Protein AF-A0A451FV09-F1 (afdb_monomer_lite)

pLDDT: mean 70.67, std 25.76, range [26.34, 98.31]

Foldseek 3Di:
DDDDDDDDPDDDPDPPDDDPPPLDQDDDDPVRVVVDDPVVVVVNVVSNVVVVVVVVVVVVVVVVVVVVVVVVVVVVVVVVVVVVVVVVVVVVVVVVVVVVVVVVVVVVVVVVVVPPPVVVVCVVDDVVVVVVVVVVVVVVVVVVVVVVVVVVVVVVVVQDCPDPVNVVVVVVVVVVVVVVVVVVCCCCPHPVVVVVVVVVVVVVVVVVVVVVVVVVVVVVVVVVVVVVVVVVVVVVVVVVVVVVVVVVVVVVVVVVVVVVVDDDDDDDDDDDDDDDDDDDDDDDDDDDPDDDDDDDDDDDDDDDDDDDDDDDDDDDDDDDDDDDDDDDDDDDDDDDDDDPPDDDDDDDDDDDDDD

Structure (mmCIF, N/CA/C/O backbone):
data_AF-A0A451FV09-F1
#
_entry.id   AF-A0A451FV09-F1
#
loop_
_atom_site.group_PDB
_atom_site.id
_atom_site.type_symbol
_atom_site.label_atom_id
_atom_site.label_alt_id
_atom_site.label_comp_id
_atom_site.label_asym_id
_atom_site.label_entity_id
_atom_site.label_seq_id
_atom_site.pdbx_PDB_ins_code
_atom_site.Cartn_x
_atom_site.Cartn_y
_atom_site.Cartn_z
_atom_site.occupancy
_atom_site.B_iso_or_equiv
_atom_site.auth_seq_id
_atom_site.auth_comp_id
_atom_site.auth_asym_id
_atom_site.auth_atom_id
_atom_site.pdbx_PDB_model_num
ATOM 1 N N . MET A 1 1 ? -49.709 32.244 -14.766 1.00 38.50 1 MET A N 1
ATOM 2 C CA . MET A 1 1 ? -49.406 31.012 -15.528 1.00 38.50 1 MET A CA 1
ATOM 3 C C . MET A 1 1 ? -47.923 30.753 -15.336 1.00 38.50 1 MET A C 1
ATOM 5 O O . MET A 1 1 ? -47.158 31.615 -15.728 1.00 38.50 1 MET A O 1
ATOM 9 N N . ALA A 1 2 ? -47.439 29.708 -14.690 1.00 41.09 2 ALA A N 1
ATOM 10 C CA . ALA A 1 2 ? -48.048 28.624 -13.934 1.00 41.09 2 ALA A CA 1
ATOM 11 C C . ALA A 1 2 ? -47.030 28.272 -12.831 1.00 41.09 2 ALA A C 1
ATOM 13 O O . ALA A 1 2 ? -45.827 28.338 -13.078 1.00 41.09 2 ALA A O 1
ATOM 14 N N . GLU A 1 3 ? -47.513 27.991 -11.624 1.00 39.75 3 GLU A N 1
ATOM 15 C CA . GLU A 1 3 ? -46.715 27.386 -10.559 1.00 39.75 3 GLU A CA 1
ATOM 16 C C . GLU A 1 3 ? -46.408 25.938 -10.950 1.00 39.75 3 GLU A C 1
ATOM 18 O O . GLU A 1 3 ? -47.316 25.213 -11.355 1.00 39.75 3 GLU A O 1
ATOM 23 N N . GLU A 1 4 ? -45.153 25.514 -10.826 1.00 37.44 4 GLU A N 1
ATOM 24 C CA . GLU A 1 4 ? -44.785 24.104 -10.943 1.00 37.44 4 GLU A CA 1
ATOM 25 C C . GLU A 1 4 ? -43.938 23.729 -9.721 1.00 37.44 4 GLU A C 1
ATOM 27 O O . GLU A 1 4 ? -42.760 24.067 -9.602 1.00 37.44 4 GLU A O 1
ATOM 32 N N . SER A 1 5 ? -44.614 23.115 -8.750 1.00 46.03 5 SER A N 1
ATOM 33 C CA . SER A 1 5 ? -44.054 22.562 -7.522 1.00 46.03 5 SER A CA 1
ATOM 34 C C . SER A 1 5 ? -43.245 21.299 -7.831 1.00 46.03 5 SER A C 1
ATOM 36 O O . SER A 1 5 ? -43.791 20.317 -8.328 1.00 46.03 5 SER A O 1
ATOM 38 N N . GLY A 1 6 ? -41.950 21.311 -7.511 1.00 40.62 6 GLY A N 1
ATOM 39 C CA . GLY A 1 6 ? -41.111 20.108 -7.473 1.00 40.62 6 GLY A CA 1
ATOM 40 C C . GLY A 1 6 ? -41.306 19.329 -6.160 1.00 40.62 6 GLY A C 1
ATOM 41 O O . GLY A 1 6 ? -41.603 19.951 -5.139 1.00 40.62 6 GLY A O 1
ATOM 42 N N . PRO A 1 7 ? -41.172 17.989 -6.167 1.00 44.03 7 PRO A N 1
ATOM 43 C CA . PRO A 1 7 ? -41.565 17.145 -5.047 1.00 44.03 7 PRO A CA 1
ATOM 44 C C . PRO A 1 7 ? -40.538 17.179 -3.910 1.00 44.03 7 PRO A C 1
ATOM 46 O O . PRO A 1 7 ? -39.336 17.019 -4.116 1.00 44.03 7 PRO A O 1
ATOM 49 N N . ASP A 1 8 ? -41.066 17.355 -2.706 1.00 41.97 8 ASP A N 1
ATOM 50 C CA . ASP A 1 8 ? -40.394 17.229 -1.420 1.00 41.97 8 ASP A CA 1
ATOM 51 C C . ASP A 1 8 ? -39.973 15.763 -1.202 1.00 41.97 8 ASP A C 1
ATOM 53 O O . ASP A 1 8 ? -40.818 14.876 -1.068 1.00 41.97 8 ASP A O 1
ATOM 57 N N . ILE A 1 9 ? -38.667 15.481 -1.232 1.00 43.56 9 ILE A N 1
ATOM 58 C CA . ILE A 1 9 ? -38.118 14.154 -0.915 1.00 43.56 9 ILE A CA 1
ATOM 59 C C . ILE A 1 9 ? -37.920 14.100 0.598 1.00 43.56 9 ILE A C 1
ATOM 61 O O . ILE A 1 9 ? -36.823 14.272 1.129 1.00 43.56 9 ILE A O 1
ATOM 65 N N . THR A 1 10 ? -39.022 13.869 1.298 1.00 45.94 10 THR A N 1
ATOM 66 C CA . THR A 1 10 ? -39.019 13.455 2.696 1.00 45.94 10 THR A CA 1
ATOM 67 C C . THR A 1 10 ? -38.560 11.995 2.744 1.00 45.94 10 THR A C 1
ATOM 69 O O . THR A 1 10 ? -39.249 11.100 2.256 1.00 45.94 10 THR A O 1
ATOM 72 N N . ASN A 1 11 ? -37.372 11.737 3.304 1.00 40.78 11 ASN A N 1
ATOM 73 C CA . ASN A 1 11 ? -36.961 10.375 3.652 1.00 40.78 11 ASN A CA 1
ATOM 74 C C . ASN A 1 11 ? -38.037 9.757 4.565 1.00 40.78 11 ASN A C 1
ATOM 76 O O . ASN A 1 11 ? -38.415 10.396 5.552 1.00 40.78 11 ASN A O 1
ATOM 80 N N . PRO A 1 12 ? -38.544 8.548 4.266 1.00 46.59 12 PRO A N 1
ATOM 81 C CA . PRO A 1 12 ? -39.522 7.905 5.126 1.00 46.59 12 PRO A CA 1
ATOM 82 C C . PRO A 1 12 ? -38.863 7.586 6.476 1.00 46.59 12 PRO A C 1
ATOM 84 O O . PRO A 1 12 ? -37.709 7.150 6.498 1.00 46.59 12 PRO A O 1
ATOM 87 N N . PRO A 1 13 ? -39.559 7.802 7.605 1.00 43.50 13 PRO A N 1
ATOM 88 C CA . PRO A 1 13 ? -39.055 7.382 8.901 1.00 43.50 13 PRO A CA 1
ATOM 89 C C . PRO A 1 13 ? -38.860 5.864 8.880 1.00 43.50 13 PRO A C 1
ATOM 91 O O . PRO A 1 13 ? -39.759 5.124 8.473 1.00 43.50 13 PRO A O 1
ATOM 94 N N . GLU A 1 14 ? -37.676 5.411 9.295 1.00 42.22 14 GLU A N 1
ATOM 95 C CA . GLU A 1 14 ? -37.412 3.998 9.556 1.00 42.22 14 GLU A CA 1
ATOM 96 C C . GLU A 1 14 ? -38.551 3.427 10.413 1.00 42.22 14 GLU A C 1
ATOM 98 O O . GLU A 1 14 ? -38.949 4.060 11.400 1.00 42.22 14 GLU A O 1
ATOM 103 N N . PRO A 1 15 ? -39.112 2.256 10.062 1.00 41.31 15 PRO A N 1
ATOM 104 C CA . PRO A 1 15 ? -40.094 1.617 10.910 1.00 41.31 15 PRO A CA 1
ATOM 105 C C . PRO A 1 15 ? -39.385 1.225 12.204 1.00 41.31 15 PRO A C 1
ATOM 107 O O . PRO A 1 15 ? -38.625 0.259 12.258 1.00 41.31 15 PRO A O 1
ATOM 110 N N . VAL A 1 16 ? -39.637 2.004 13.254 1.00 44.03 16 VAL A N 1
ATOM 111 C CA . VAL A 1 16 ? -39.364 1.624 14.635 1.00 44.03 16 VAL A CA 1
ATOM 112 C C . VAL A 1 16 ? -40.180 0.363 14.881 1.00 44.03 16 VAL A C 1
ATOM 114 O O . VAL A 1 16 ? -41.368 0.424 15.192 1.00 44.03 16 VAL A O 1
ATOM 117 N N . HIS A 1 17 ? -39.562 -0.795 14.664 1.00 39.50 17 HIS A N 1
ATOM 118 C CA . HIS A 1 17 ? -40.112 -2.054 15.122 1.00 39.50 17 HIS A CA 1
ATOM 119 C C . HIS A 1 17 ? -40.220 -1.941 16.646 1.00 39.50 17 HIS A C 1
ATOM 121 O O . HIS A 1 17 ? -39.187 -1.779 17.302 1.00 39.50 17 HIS A O 1
ATOM 127 N N . PRO A 1 18 ? -41.430 -1.981 17.234 1.00 40.91 18 PRO A N 1
ATOM 128 C CA . PRO A 1 18 ? -41.535 -2.125 18.673 1.00 40.91 18 PRO A CA 1
ATOM 129 C C . PRO A 1 18 ? -40.835 -3.439 19.012 1.00 40.91 18 PRO A C 1
ATOM 131 O O . PRO A 1 18 ? -41.206 -4.492 18.485 1.00 40.91 18 PRO A O 1
ATOM 134 N N . SER A 1 19 ? -39.777 -3.382 19.826 1.00 40.88 19 SER A N 1
ATOM 135 C CA . SER A 1 19 ? -39.202 -4.612 20.350 1.00 40.88 19 SER A CA 1
ATOM 136 C C . SER A 1 19 ? -40.333 -5.346 21.080 1.00 40.88 19 SER A C 1
ATOM 138 O O . SER A 1 19 ? -41.047 -4.730 21.881 1.00 40.88 19 SER A O 1
ATOM 140 N N . PRO A 1 20 ? -40.591 -6.622 20.747 1.00 51.22 20 PRO A N 1
ATOM 141 C CA . PRO A 1 20 ? -41.654 -7.355 21.407 1.00 51.22 20 PRO A CA 1
ATOM 142 C C . PRO A 1 20 ? -41.328 -7.407 22.906 1.00 51.22 20 PRO A C 1
ATOM 144 O O . PRO A 1 20 ? -40.150 -7.559 23.258 1.00 51.22 20 PRO A O 1
ATOM 147 N N . PRO A 1 21 ? -42.331 -7.252 23.790 1.00 54.41 21 PRO A N 1
ATOM 148 C CA . PRO A 1 21 ? -42.113 -7.313 25.228 1.00 54.41 21 PRO A CA 1
ATOM 149 C C . PRO A 1 21 ? -41.366 -8.606 25.556 1.00 54.41 21 PRO A C 1
ATOM 151 O O . PRO A 1 21 ? -41.674 -9.658 24.995 1.00 54.41 21 PRO A O 1
ATOM 154 N N . ALA A 1 22 ? -40.345 -8.522 26.408 1.00 57.09 22 ALA A N 1
ATOM 155 C CA . ALA A 1 22 ? -39.554 -9.682 26.791 1.00 57.09 22 ALA A CA 1
ATOM 156 C C . ALA A 1 22 ? -40.470 -10.692 27.499 1.00 57.09 22 ALA A C 1
ATOM 158 O O . ALA A 1 22 ? -40.817 -10.525 28.668 1.00 57.09 22 ALA A O 1
ATOM 159 N N . VAL A 1 23 ? -40.912 -11.716 26.767 1.00 64.50 23 VAL A N 1
ATOM 160 C CA . VAL A 1 23 ? -41.729 -12.785 27.328 1.00 64.50 23 VAL A CA 1
ATOM 161 C C . VAL A 1 23 ? -40.769 -13.690 28.090 1.00 64.50 23 VAL A C 1
ATOM 163 O O . VAL A 1 23 ? -39.811 -14.227 27.533 1.00 64.50 23 VAL A O 1
ATOM 166 N N . HIS A 1 24 ? -40.955 -13.792 29.402 1.00 70.25 24 HIS A N 1
ATOM 167 C CA . HIS A 1 24 ? -40.100 -14.599 30.263 1.00 70.25 24 HIS A CA 1
ATOM 168 C C . HIS A 1 24 ? -40.772 -15.933 30.566 1.00 70.25 24 HIS A C 1
ATOM 170 O O . HIS A 1 24 ? -41.977 -16.009 30.794 1.00 70.25 24 HIS A O 1
ATOM 176 N N . ARG A 1 25 ? -39.974 -17.004 30.598 1.00 78.06 25 ARG A N 1
ATOM 177 C CA . ARG A 1 25 ? -40.466 -18.339 30.933 1.00 78.06 25 ARG A CA 1
ATOM 178 C C . ARG A 1 25 ? -41.018 -18.361 32.358 1.00 78.06 25 ARG A C 1
ATOM 180 O O . ARG A 1 25 ? -40.261 -18.262 33.321 1.00 78.06 25 ARG A O 1
ATOM 187 N N . VAL A 1 26 ? -42.316 -18.599 32.480 1.00 76.44 26 VAL A N 1
ATOM 188 C CA . VAL A 1 26 ? -42.995 -18.783 33.766 1.00 76.44 26 VAL A CA 1
ATOM 189 C C . VAL A 1 26 ? -42.712 -20.201 34.278 1.00 76.44 26 VAL A C 1
ATOM 191 O O . VAL A 1 26 ? -42.873 -21.182 33.550 1.00 76.44 26 VAL A O 1
ATOM 194 N N . ARG A 1 27 ? -42.257 -20.338 35.527 1.00 72.50 27 ARG A N 1
ATOM 195 C CA . ARG A 1 27 ? -42.116 -21.628 36.225 1.00 72.50 27 ARG A CA 1
ATOM 196 C C . ARG A 1 27 ? -42.969 -21.588 37.482 1.00 72.50 27 ARG A C 1
ATOM 198 O O . ARG A 1 27 ? -42.759 -20.714 38.310 1.00 72.50 27 ARG A O 1
ATOM 205 N N . LEU A 1 28 ? -43.881 -22.543 37.616 1.00 71.00 28 LEU A N 1
ATOM 206 C CA . LEU A 1 28 ? -44.730 -22.697 38.796 1.00 71.00 28 LEU A CA 1
ATOM 207 C C . LEU A 1 28 ? -44.332 -23.971 39.533 1.00 71.00 28 LEU A C 1
ATOM 209 O O . LEU A 1 28 ? -44.126 -25.016 38.904 1.00 71.00 28 LEU A O 1
ATOM 213 N N . ASN A 1 29 ? -44.238 -23.892 40.855 1.00 70.25 29 ASN A N 1
ATOM 214 C CA . ASN A 1 29 ? -44.024 -25.053 41.712 1.00 70.25 29 ASN A CA 1
ATOM 215 C C . ASN A 1 29 ? -45.362 -25.757 42.010 1.00 70.25 29 ASN A C 1
ATOM 217 O O . ASN A 1 29 ? -46.429 -25.147 41.962 1.00 70.25 29 ASN A O 1
ATOM 221 N N . SER A 1 30 ? -45.325 -27.050 42.358 1.00 66.88 30 SER A N 1
ATOM 222 C CA . SER A 1 30 ? -46.538 -27.878 42.529 1.00 66.88 30 SER A CA 1
ATOM 223 C C . SER A 1 30 ? -47.535 -27.344 43.571 1.00 66.88 30 SER A C 1
ATOM 225 O O . SER A 1 30 ? -48.714 -27.676 43.502 1.00 66.88 30 SER A O 1
ATOM 227 N N . THR A 1 31 ? -47.075 -26.548 44.538 1.00 63.66 31 THR A N 1
ATOM 228 C CA . THR A 1 31 ? -47.901 -25.911 45.574 1.00 63.66 31 THR A CA 1
ATOM 229 C C . THR A 1 31 ? -48.582 -24.634 45.089 1.00 63.66 31 THR A C 1
ATOM 231 O O . THR A 1 31 ? -49.715 -24.374 45.471 1.00 63.66 31 THR A O 1
ATOM 234 N N . GLU A 1 32 ? -47.923 -23.865 44.222 1.00 65.31 32 GLU A N 1
ATOM 235 C CA . GLU A 1 32 ? -48.446 -22.613 43.657 1.00 65.31 32 GLU A CA 1
ATOM 236 C C . GLU A 1 32 ? -49.557 -22.914 42.647 1.00 65.31 32 GLU A C 1
ATOM 238 O O . GLU A 1 32 ? -50.607 -22.275 42.671 1.00 65.31 32 GLU A O 1
ATOM 243 N N . LEU A 1 33 ? -49.369 -23.970 41.846 1.00 64.88 33 LEU A N 1
ATOM 244 C CA . LEU A 1 33 ? -50.347 -24.469 40.876 1.00 64.88 33 LEU A CA 1
ATOM 245 C C . LEU A 1 33 ? -51.663 -24.928 41.529 1.00 64.88 33 LEU A C 1
ATOM 247 O O . LEU A 1 33 ? -52.723 -24.794 40.930 1.00 64.88 33 LEU A O 1
ATOM 251 N N . ALA A 1 34 ? -51.601 -25.452 42.756 1.00 70.25 34 ALA A N 1
ATOM 252 C CA . ALA A 1 34 ? -52.774 -25.918 43.497 1.00 70.25 34 ALA A CA 1
ATOM 253 C C . ALA A 1 34 ? -53.583 -24.776 44.146 1.00 70.25 34 ALA A C 1
ATOM 255 O O . ALA A 1 34 ? -54.741 -24.982 44.502 1.00 70.25 34 ALA A O 1
ATOM 256 N N . SER A 1 35 ? -52.978 -23.594 44.313 1.00 72.44 35 SER A N 1
ATOM 257 C CA . SER A 1 35 ? -53.599 -22.406 44.922 1.00 72.44 35 SER A CA 1
ATOM 258 C C . SER A 1 35 ? -54.061 -21.348 43.913 1.00 72.44 35 SER A C 1
ATOM 260 O O . SER A 1 35 ? -54.601 -20.321 44.316 1.00 72.44 35 SER A O 1
ATOM 262 N N . LEU A 1 36 ? -53.812 -21.570 42.622 1.00 75.19 36 LEU A N 1
ATOM 263 C CA . LEU A 1 36 ? -54.107 -20.629 41.544 1.00 75.19 36 LEU A CA 1
ATOM 264 C C . LEU A 1 36 ? -55.585 -20.679 41.145 1.00 75.19 36 LEU A C 1
ATOM 266 O O . LEU A 1 36 ? -56.155 -21.756 40.969 1.00 75.19 36 LEU A O 1
ATOM 270 N N . ASP A 1 37 ? -56.186 -19.503 40.969 1.00 79.00 37 ASP A N 1
ATOM 271 C CA . ASP A 1 37 ? -57.533 -19.389 40.417 1.00 79.00 37 ASP A CA 1
ATOM 272 C C . ASP A 1 37 ? -57.518 -19.663 38.902 1.00 79.00 37 ASP A C 1
ATOM 274 O O . ASP A 1 37 ? -56.510 -19.470 38.212 1.00 79.00 37 ASP A O 1
ATOM 278 N N . HIS A 1 38 ? -58.649 -20.117 38.366 1.00 79.25 38 HIS A N 1
ATOM 279 C CA . HIS A 1 38 ? -58.786 -20.536 36.969 1.00 79.25 38 HIS A CA 1
ATOM 280 C C . HIS A 1 38 ? -58.407 -19.419 35.982 1.00 79.25 38 HIS A C 1
ATOM 282 O O . HIS A 1 38 ? -57.811 -19.673 34.935 1.00 79.25 38 HIS A O 1
ATOM 288 N N . GLU A 1 39 ? -58.725 -18.169 36.319 1.00 84.25 39 GLU A N 1
ATOM 289 C CA . GLU A 1 39 ? -58.432 -17.008 35.477 1.00 84.25 39 GLU A CA 1
ATOM 290 C C . GLU A 1 39 ? -56.929 -16.684 35.419 1.00 84.25 39 GLU A C 1
ATOM 292 O O . GLU A 1 39 ? -56.405 -16.317 34.365 1.00 84.25 39 GLU A O 1
ATOM 297 N N . ASP A 1 40 ? -56.205 -16.885 36.519 1.00 81.38 40 ASP A N 1
ATOM 298 C CA . ASP A 1 40 ? -54.763 -16.643 36.581 1.00 81.38 40 ASP A CA 1
ATOM 299 C C . ASP A 1 40 ? -53.961 -17.777 35.934 1.00 81.38 40 ASP A C 1
ATOM 301 O O . ASP A 1 40 ? -52.936 -17.521 35.295 1.00 81.38 40 ASP A O 1
ATOM 305 N N . LEU A 1 41 ? -54.477 -19.009 35.985 1.00 83.50 41 LEU A N 1
ATOM 306 C CA . LEU A 1 41 ? -53.938 -20.131 35.217 1.00 83.50 41 LEU A CA 1
ATOM 307 C C . LEU A 1 41 ? -54.020 -19.869 33.704 1.00 83.50 41 LEU A C 1
ATOM 309 O O . LEU A 1 41 ? -53.053 -20.123 32.987 1.00 83.50 41 LEU A O 1
ATOM 313 N N . ILE A 1 42 ? -55.135 -19.308 33.216 1.00 84.00 42 ILE A N 1
ATOM 314 C CA . ILE A 1 42 ? -55.294 -18.930 31.800 1.00 84.00 42 ILE A CA 1
ATOM 315 C C . ILE A 1 42 ? -54.288 -17.845 31.405 1.00 84.00 42 ILE A C 1
ATOM 317 O O . ILE A 1 42 ? -53.655 -17.946 30.354 1.00 84.00 42 ILE A O 1
ATOM 321 N N . LYS A 1 43 ? -54.098 -16.817 32.240 1.00 85.19 43 LYS A N 1
ATOM 322 C CA . LYS A 1 43 ? -53.111 -15.757 31.965 1.00 85.19 43 LYS A CA 1
ATOM 323 C C . LYS A 1 43 ? -51.692 -16.320 31.877 1.00 85.19 43 LYS A C 1
ATOM 325 O O . LYS A 1 43 ? -50.942 -15.954 30.973 1.00 85.19 43 LYS A O 1
ATOM 330 N N . GLN A 1 44 ? -51.328 -17.220 32.788 1.00 83.12 44 GLN A N 1
ATOM 331 C CA . GLN A 1 44 ? -50.012 -17.860 32.794 1.00 83.12 44 GLN A CA 1
ATOM 332 C C . GLN A 1 44 ? -49.826 -18.816 31.612 1.00 83.12 44 GLN A C 1
ATOM 334 O O . GLN A 1 44 ? -48.744 -18.842 31.029 1.00 83.12 44 GLN A O 1
ATOM 339 N N . TRP A 1 45 ? -50.875 -19.542 31.219 1.00 84.31 45 TRP A N 1
ATOM 340 C CA . TRP A 1 45 ? -50.875 -20.364 30.011 1.00 84.31 45 TRP A CA 1
ATOM 341 C C . TRP A 1 45 ? -50.637 -19.518 28.759 1.00 84.31 45 TRP A C 1
ATOM 343 O O . TRP A 1 45 ? -49.700 -19.789 28.018 1.00 84.31 45 TRP A O 1
ATOM 353 N N . ASN A 1 46 ? -51.401 -18.439 28.574 1.00 87.00 46 ASN A N 1
ATOM 354 C CA . ASN A 1 46 ? -51.250 -17.542 27.425 1.00 87.00 46 ASN A CA 1
ATOM 355 C C . ASN A 1 46 ? -49.856 -16.893 27.373 1.00 87.00 46 ASN A C 1
ATOM 357 O O . ASN A 1 46 ? -49.304 -16.678 26.299 1.00 87.00 46 ASN A O 1
ATOM 361 N N . MET A 1 47 ? -49.264 -16.596 28.534 1.00 85.25 47 MET A N 1
ATOM 362 C CA . MET A 1 47 ? -47.898 -16.075 28.620 1.00 85.25 47 MET A CA 1
ATOM 363 C C . MET A 1 47 ? -46.841 -17.130 28.252 1.00 85.25 47 MET A C 1
ATOM 365 O O . MET A 1 47 ? -45.829 -16.790 27.641 1.00 85.25 47 MET A O 1
ATOM 369 N N . LEU A 1 48 ? -47.061 -18.405 28.591 1.00 84.75 48 LEU A N 1
ATOM 370 C CA . LEU A 1 48 ? -46.200 -19.508 28.155 1.00 84.75 48 LEU A CA 1
ATOM 371 C C . LEU A 1 48 ? -46.338 -19.796 26.658 1.00 84.75 48 LEU A C 1
ATOM 373 O O . LEU A 1 48 ? -45.323 -20.057 26.016 1.00 84.75 48 LEU A O 1
ATOM 377 N N . ASP A 1 49 ? -47.552 -19.710 26.120 1.00 87.12 49 ASP A N 1
ATOM 378 C CA . ASP A 1 49 ? -47.843 -19.890 24.694 1.00 87.12 49 ASP A CA 1
ATOM 379 C C . ASP A 1 49 ? -47.146 -18.797 23.866 1.00 87.12 49 ASP A C 1
ATOM 381 O O . ASP A 1 49 ? -46.351 -19.088 22.979 1.00 87.12 49 ASP A O 1
ATOM 385 N N . ALA A 1 50 ? -47.272 -17.531 24.284 1.00 87.94 50 ALA A N 1
ATOM 386 C CA . ALA A 1 50 ? -46.562 -16.412 23.659 1.00 87.94 50 ALA A CA 1
ATOM 387 C C . ALA A 1 50 ? -45.025 -16.537 23.746 1.00 87.94 50 ALA A C 1
ATOM 389 O O . ALA A 1 50 ? -44.302 -16.094 22.850 1.00 87.94 50 ALA A O 1
ATOM 390 N N . TYR A 1 51 ? -44.497 -17.129 24.824 1.00 87.88 51 TYR A N 1
ATOM 391 C CA . TYR A 1 51 ? -43.064 -17.407 24.949 1.00 87.88 51 TYR A CA 1
ATOM 392 C C . TYR A 1 51 ? -42.614 -18.539 24.016 1.00 87.88 51 TYR A C 1
ATOM 394 O O . TYR A 1 51 ? -41.527 -18.460 23.438 1.00 87.88 51 TYR A O 1
ATOM 402 N N . ALA A 1 52 ? -43.435 -19.582 23.863 1.00 87.50 52 ALA A N 1
ATOM 403 C CA . ALA A 1 52 ? -43.190 -20.665 22.918 1.00 87.50 52 ALA A CA 1
ATOM 404 C C . ALA A 1 52 ? -43.175 -20.132 21.479 1.00 87.50 52 ALA A C 1
ATOM 406 O O . ALA A 1 52 ? -42.179 -20.339 20.784 1.00 87.50 52 ALA A O 1
ATOM 407 N N . ASP A 1 53 ? -44.170 -19.327 21.096 1.00 90.38 53 ASP A N 1
ATOM 408 C CA . ASP A 1 53 ? -44.228 -18.648 19.795 1.00 90.38 53 ASP A CA 1
ATOM 409 C C . ASP A 1 53 ? -42.971 -17.801 19.534 1.00 90.38 53 ASP A C 1
ATOM 411 O O . ASP A 1 53 ? -42.392 -17.827 18.444 1.00 90.38 53 ASP A O 1
ATOM 415 N N . GLN A 1 54 ? -42.486 -17.071 20.547 1.00 90.56 54 GLN A N 1
ATOM 416 C CA . GLN A 1 54 ? -41.269 -16.264 20.428 1.00 90.56 54 GLN A CA 1
ATOM 417 C C . GLN A 1 54 ? -40.010 -17.122 20.225 1.00 90.56 54 GLN A C 1
ATOM 419 O O . GLN A 1 54 ? -39.128 -16.754 19.442 1.00 90.56 54 GLN A O 1
ATOM 424 N N . LEU A 1 55 ? -39.893 -18.252 20.929 1.00 87.31 55 LEU A N 1
ATOM 425 C CA . LEU A 1 55 ? -38.773 -19.178 20.756 1.00 87.31 55 LEU A CA 1
ATOM 426 C C . LEU A 1 55 ? -38.808 -19.852 19.384 1.00 87.31 55 LEU A C 1
ATOM 428 O O . LEU A 1 55 ? -37.764 -19.938 18.734 1.00 87.31 55 LEU A O 1
ATOM 432 N N . GLU A 1 56 ? -39.981 -20.283 18.929 1.00 89.69 56 GLU A N 1
ATOM 433 C CA . GLU A 1 56 ? -40.166 -20.878 17.605 1.00 89.69 56 GLU A CA 1
ATOM 434 C C . GLU A 1 56 ? -39.822 -19.878 16.496 1.00 89.69 56 GLU A C 1
ATOM 436 O O . GLU A 1 56 ? -39.034 -20.201 15.602 1.00 89.69 56 GLU A O 1
ATOM 441 N N . ALA A 1 57 ? -40.287 -18.629 16.606 1.00 89.00 57 ALA A N 1
ATOM 442 C CA . ALA A 1 57 ? -39.928 -17.554 15.681 1.00 89.00 57 ALA A CA 1
ATOM 443 C C . ALA A 1 57 ? -38.416 -17.269 15.680 1.00 89.00 57 ALA A C 1
ATOM 445 O O . ALA A 1 57 ? -37.810 -17.068 14.622 1.00 89.00 57 ALA A O 1
ATOM 446 N N . ARG A 1 58 ? -37.771 -17.297 16.854 1.00 91.06 58 ARG A N 1
ATOM 447 C CA . ARG A 1 58 ? -36.320 -17.102 16.968 1.00 91.06 58 ARG A CA 1
ATOM 448 C C . ARG A 1 58 ? -35.542 -18.245 16.317 1.00 91.06 58 ARG A C 1
ATOM 450 O O . ARG A 1 58 ? -34.603 -17.971 15.572 1.00 91.06 58 ARG A O 1
ATOM 457 N N . ILE A 1 59 ? -35.940 -19.496 16.545 1.00 88.44 59 ILE A N 1
ATOM 458 C CA . ILE A 1 59 ? -35.314 -20.671 15.920 1.00 88.44 59 ILE A CA 1
ATOM 459 C C . ILE A 1 59 ? -35.487 -20.624 14.397 1.00 88.44 59 ILE A C 1
ATOM 461 O O . ILE A 1 59 ? -34.507 -20.818 13.677 1.00 88.44 59 ILE A O 1
ATOM 465 N N . ALA A 1 60 ? -36.686 -20.294 13.905 1.00 89.94 60 ALA A N 1
ATOM 466 C CA . ALA A 1 60 ? -36.946 -20.131 12.476 1.00 89.94 60 ALA A CA 1
ATOM 467 C C . ALA A 1 60 ? -36.051 -19.041 11.860 1.00 89.94 60 ALA A C 1
ATOM 469 O O . ALA A 1 60 ? -35.363 -19.292 10.871 1.00 89.94 60 ALA A O 1
ATOM 470 N N . SER A 1 61 ? -35.958 -17.870 12.505 1.00 86.44 61 SER A N 1
ATOM 471 C CA . SER A 1 61 ? -35.097 -16.774 12.039 1.00 86.44 61 SER A CA 1
ATOM 472 C C . SER A 1 61 ? -33.610 -17.150 12.013 1.00 86.44 61 SER A C 1
ATOM 474 O O . SER A 1 61 ? -32.893 -16.796 11.079 1.00 86.44 61 SER A O 1
ATOM 476 N N . GLN A 1 62 ? -33.143 -17.916 13.004 1.00 86.81 62 GLN A N 1
ATOM 477 C CA . GLN A 1 62 ? -31.757 -18.368 13.080 1.00 86.81 62 GLN A CA 1
ATOM 478 C C . GLN A 1 62 ? -31.452 -19.420 12.008 1.00 86.81 62 GLN A C 1
ATOM 480 O O . GLN A 1 62 ? -30.376 -19.400 11.408 1.00 86.81 62 GLN A O 1
ATOM 485 N N . GLN A 1 63 ? -32.402 -20.317 11.739 1.00 86.62 63 GLN A N 1
ATOM 486 C CA . GLN A 1 63 ? -32.280 -21.313 10.683 1.00 86.62 63 GLN A CA 1
ATOM 487 C C . GLN A 1 63 ? -32.247 -20.658 9.296 1.00 86.62 63 GLN A C 1
ATOM 489 O O . GLN A 1 63 ? -31.448 -21.064 8.451 1.00 86.62 63 GLN A O 1
ATOM 494 N N . ASP A 1 64 ? -33.074 -19.643 9.056 1.00 87.56 64 ASP A N 1
ATOM 495 C CA . ASP A 1 64 ? -33.102 -18.935 7.776 1.00 87.56 64 ASP A CA 1
ATOM 496 C C . ASP A 1 64 ? -31.876 -18.038 7.583 1.00 87.56 64 ASP A C 1
ATOM 498 O O . ASP A 1 64 ? -31.317 -18.017 6.486 1.00 87.56 64 ASP A O 1
ATOM 502 N N . ALA A 1 65 ? -31.368 -17.409 8.648 1.00 84.81 65 ALA A N 1
ATOM 503 C CA . ALA A 1 65 ? -30.080 -16.717 8.614 1.00 84.81 65 ALA A CA 1
ATOM 504 C C . ALA A 1 65 ? -28.936 -17.676 8.243 1.00 84.81 65 ALA A C 1
ATOM 506 O O . ALA A 1 65 ? -28.146 -17.370 7.353 1.00 84.81 65 ALA A O 1
ATOM 507 N N . ALA A 1 66 ? -28.887 -18.869 8.847 1.00 85.94 66 ALA A N 1
ATOM 508 C CA . ALA A 1 66 ? -27.875 -19.878 8.530 1.00 85.94 66 ALA A CA 1
ATOM 509 C C . ALA A 1 66 ? -28.000 -20.427 7.096 1.00 85.94 66 ALA A C 1
ATOM 511 O O . ALA A 1 66 ? -26.997 -20.741 6.453 1.00 85.94 66 ALA A O 1
ATOM 512 N N . LYS A 1 67 ? -29.217 -20.558 6.555 1.00 89.75 67 LYS A N 1
ATOM 513 C CA . LYS A 1 67 ? -29.405 -20.910 5.137 1.00 89.75 67 LYS A CA 1
ATOM 514 C C . LYS A 1 67 ? -28.915 -19.788 4.225 1.00 89.75 67 LYS A C 1
ATOM 516 O O . LYS A 1 67 ? -28.226 -20.080 3.252 1.00 89.75 67 LYS A O 1
ATOM 521 N N . MET A 1 68 ? -29.237 -18.534 4.546 1.00 84.94 68 MET A N 1
ATOM 522 C CA . MET A 1 68 ? -28.828 -17.370 3.758 1.00 84.94 68 MET A CA 1
ATOM 523 C C . MET A 1 68 ? -27.302 -17.263 3.681 1.00 84.94 68 MET A C 1
ATOM 525 O O . MET A 1 68 ? -26.758 -17.128 2.591 1.00 84.94 68 MET A O 1
ATOM 529 N N . THR A 1 69 ? -26.599 -17.437 4.806 1.00 88.38 69 THR A N 1
ATOM 530 C CA . THR A 1 69 ? -25.128 -17.399 4.825 1.00 88.38 69 THR A CA 1
ATOM 531 C C . THR A 1 69 ? -24.509 -18.517 3.989 1.00 88.38 69 THR A C 1
ATOM 533 O O . THR A 1 69 ? -23.568 -18.267 3.245 1.00 88.38 69 THR A O 1
ATOM 536 N N . ASN A 1 70 ? -25.060 -19.736 4.046 1.00 91.50 70 ASN A N 1
ATOM 537 C CA . ASN A 1 70 ? -24.594 -20.846 3.206 1.00 91.50 70 ASN A CA 1
ATOM 538 C C . ASN A 1 70 ? -24.817 -20.567 1.709 1.00 91.50 70 ASN A C 1
ATOM 540 O O . ASN A 1 70 ? -23.960 -20.882 0.885 1.00 91.50 70 ASN A O 1
ATOM 544 N N . VAL A 1 71 ? -25.957 -19.974 1.339 1.00 92.12 71 VAL A N 1
ATOM 545 C CA . VAL A 1 71 ? -26.234 -19.579 -0.052 1.00 92.12 71 VAL A CA 1
ATOM 546 C C . VAL A 1 71 ? -25.267 -18.485 -0.507 1.00 92.12 71 VAL A C 1
ATOM 548 O O . VAL A 1 71 ? -24.711 -18.594 -1.600 1.00 92.12 71 VAL A O 1
ATOM 551 N N . ASP A 1 72 ? -24.997 -17.489 0.336 1.00 90.31 72 ASP A N 1
ATOM 552 C CA . ASP A 1 72 ? -24.033 -16.423 0.046 1.00 90.31 72 ASP A CA 1
ATOM 553 C C . ASP A 1 72 ? -22.608 -16.961 -0.138 1.00 90.31 72 ASP A C 1
ATOM 555 O O . ASP A 1 72 ? -21.885 -16.520 -1.034 1.00 90.31 72 ASP A O 1
ATOM 559 N N . GLU A 1 73 ? -22.190 -17.932 0.675 1.00 93.06 73 GLU A N 1
ATOM 560 C CA . GLU A 1 73 ? -20.891 -18.597 0.530 1.00 93.06 73 GLU A CA 1
ATOM 561 C C . GLU A 1 73 ? -20.791 -19.382 -0.785 1.00 93.06 73 GLU A C 1
ATOM 563 O O . GLU A 1 73 ? -19.784 -19.278 -1.491 1.00 93.06 73 GLU A O 1
ATOM 568 N N . ILE A 1 74 ? -21.851 -20.103 -1.169 1.00 95.44 74 ILE A N 1
ATOM 569 C CA . ILE A 1 74 ? -21.911 -20.824 -2.450 1.00 95.44 74 ILE A CA 1
ATOM 570 C C . ILE A 1 74 ? -21.854 -19.848 -3.630 1.00 95.44 74 ILE A C 1
ATOM 572 O O . ILE A 1 74 ? -21.120 -20.095 -4.590 1.00 95.44 74 ILE A O 1
ATOM 576 N N . LEU A 1 75 ? -22.595 -18.738 -3.574 1.00 94.25 75 LEU A N 1
ATOM 577 C CA . LEU A 1 75 ? -22.598 -17.729 -4.636 1.00 94.25 75 LEU A CA 1
ATOM 578 C C . LEU A 1 75 ? -21.228 -17.058 -4.783 1.00 94.25 75 LEU A C 1
ATOM 580 O O . LEU A 1 75 ? -20.738 -16.930 -5.905 1.00 94.25 75 LEU A O 1
ATOM 584 N N . LYS A 1 76 ? -20.566 -16.714 -3.672 1.00 95.25 76 LYS A N 1
ATOM 585 C CA . LYS A 1 76 ? -19.193 -16.177 -3.689 1.00 95.25 76 LYS A CA 1
ATOM 586 C C . LYS A 1 76 ? -18.196 -17.164 -4.288 1.00 95.25 76 LYS A C 1
ATOM 588 O O . LYS A 1 76 ? -17.329 -16.767 -5.068 1.00 95.25 76 LYS A O 1
ATOM 593 N N . GLN A 1 77 ? -18.317 -18.450 -3.955 1.00 95.19 77 GLN A N 1
ATOM 594 C CA . GLN A 1 77 ? -17.461 -19.480 -4.539 1.00 95.19 77 GLN A CA 1
ATOM 595 C C . GLN A 1 77 ? -17.699 -19.610 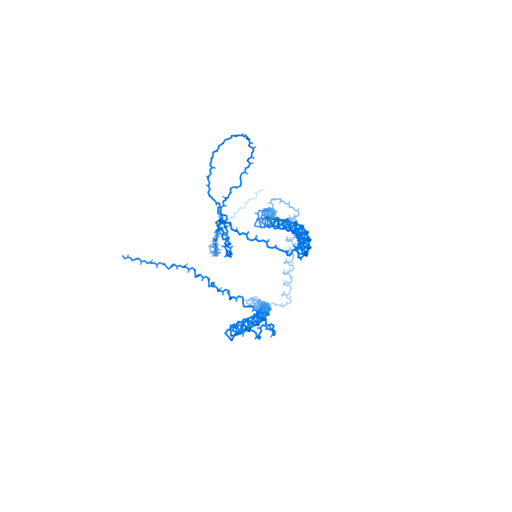-6.050 1.00 95.19 77 GLN A C 1
ATOM 597 O O . GLN A 1 77 ? -16.738 -19.648 -6.816 1.00 95.19 77 GLN A O 1
ATOM 602 N N . GLN A 1 78 ? -18.962 -19.606 -6.490 1.00 96.25 78 GLN A N 1
ATOM 603 C CA . GLN A 1 78 ? -19.297 -19.632 -7.915 1.00 96.25 78 GLN A CA 1
ATOM 604 C C . GLN A 1 78 ? -18.752 -18.409 -8.657 1.00 96.25 78 GLN A C 1
ATOM 606 O O . GLN A 1 78 ? -18.171 -18.564 -9.730 1.00 96.25 78 GLN A O 1
ATOM 611 N N . GLU A 1 79 ? -18.893 -17.206 -8.099 1.00 95.00 79 GLU A N 1
ATOM 612 C CA . GLU A 1 79 ? -18.353 -15.978 -8.690 1.00 95.00 79 GLU A CA 1
ATOM 613 C C . GLU A 1 79 ? -16.832 -16.072 -8.887 1.00 95.00 79 GLU A C 1
ATOM 615 O O . GLU A 1 79 ? -16.311 -15.742 -9.957 1.00 95.00 79 GLU A O 1
ATOM 620 N N . ASN A 1 80 ? -16.117 -16.598 -7.890 1.00 94.69 80 ASN A N 1
ATOM 621 C CA . ASN A 1 80 ? -14.675 -16.800 -7.979 1.00 94.69 80 ASN A CA 1
ATOM 622 C C . ASN A 1 80 ? -14.303 -17.830 -9.062 1.00 94.69 80 ASN A C 1
ATOM 624 O O . ASN A 1 80 ? -13.418 -17.575 -9.885 1.00 94.69 80 ASN A O 1
ATOM 628 N N . ASP A 1 81 ? -15.016 -18.956 -9.127 1.00 96.25 81 ASP A N 1
ATOM 629 C CA . ASP A 1 81 ? -14.794 -19.990 -10.144 1.00 96.25 81 ASP A CA 1
ATOM 630 C C . ASP A 1 81 ? -15.048 -19.450 -11.565 1.00 96.25 81 ASP A C 1
ATOM 632 O O . ASP A 1 81 ? -14.255 -19.701 -12.484 1.00 96.25 81 ASP A O 1
ATOM 636 N N . TYR A 1 82 ? -16.103 -18.648 -11.752 1.00 95.81 82 TYR A N 1
ATOM 637 C CA . TYR A 1 82 ? -16.372 -17.961 -13.017 1.00 95.81 82 TYR A CA 1
ATOM 638 C C . TYR A 1 82 ? -15.280 -16.940 -13.356 1.00 95.81 82 TYR A C 1
ATOM 640 O O . TYR A 1 82 ? -14.818 -16.924 -14.498 1.00 95.81 82 TYR A O 1
ATOM 648 N N . SER A 1 83 ? -14.794 -16.165 -12.382 1.00 96.88 83 SER A N 1
ATOM 649 C CA . SER A 1 83 ? -13.695 -15.209 -12.585 1.00 96.88 83 SER A CA 1
ATOM 650 C C . SER A 1 83 ? -12.398 -15.900 -13.025 1.00 96.88 83 SER A C 1
ATOM 652 O O . SER A 1 83 ? -11.704 -15.432 -13.934 1.00 96.88 83 SER A O 1
ATOM 654 N N . ILE A 1 84 ? -12.053 -17.039 -12.416 1.00 97.69 84 ILE A N 1
ATOM 655 C CA . ILE A 1 84 ? -10.870 -17.826 -12.800 1.00 97.69 84 ILE A CA 1
ATOM 656 C C . ILE A 1 84 ? -11.035 -18.371 -14.222 1.00 97.69 84 ILE A C 1
ATOM 658 O O . ILE A 1 84 ? -10.109 -18.280 -15.039 1.00 97.69 84 ILE A O 1
ATOM 662 N N . ARG A 1 85 ? -12.220 -18.905 -14.539 1.00 98.06 85 ARG A N 1
ATOM 663 C CA . ARG A 1 85 ? -12.539 -19.427 -15.872 1.00 98.06 85 ARG A CA 1
ATOM 664 C C . ARG A 1 85 ? -12.465 -18.341 -16.941 1.00 98.06 85 ARG A C 1
ATOM 666 O O . ARG A 1 85 ? -11.884 -18.576 -18.000 1.00 98.06 85 ARG A O 1
ATOM 673 N N . GLU A 1 86 ? -13.006 -17.162 -16.667 1.00 96.44 86 GLU A N 1
ATOM 674 C CA . GLU A 1 86 ? -12.950 -16.008 -17.563 1.00 96.44 86 GLU A CA 1
ATOM 675 C C . GLU A 1 86 ? -11.500 -15.593 -17.844 1.00 96.44 86 GLU A C 1
ATOM 677 O O . GLU A 1 86 ? -11.092 -15.501 -19.004 1.00 96.44 86 GLU A O 1
ATOM 682 N N . LYS A 1 87 ? -10.674 -15.451 -16.799 1.00 97.44 87 LYS A N 1
ATOM 683 C CA . LYS A 1 87 ? -9.243 -15.120 -16.941 1.00 97.44 87 LYS A CA 1
ATOM 684 C C . LYS A 1 87 ? -8.490 -16.141 -17.796 1.00 97.44 87 LYS A C 1
ATOM 686 O O . LYS A 1 87 ? -7.624 -15.764 -18.587 1.00 97.44 87 LYS A O 1
ATOM 691 N N . LEU A 1 88 ? -8.805 -17.430 -17.658 1.00 98.00 88 LEU A N 1
ATOM 692 C CA . LEU A 1 88 ? -8.218 -18.484 -18.488 1.00 98.00 88 LEU A CA 1
ATOM 693 C C . LEU A 1 88 ? -8.634 -18.345 -19.959 1.00 98.00 88 LEU A C 1
ATOM 695 O O . LEU A 1 88 ? -7.787 -18.460 -20.849 1.00 98.00 88 LEU A O 1
ATOM 699 N N . LEU A 1 89 ? -9.920 -18.093 -20.216 1.00 97.94 89 LEU A N 1
ATOM 700 C CA . LEU A 1 89 ? -10.444 -17.913 -21.570 1.00 97.94 89 LEU A CA 1
ATOM 701 C C . LEU A 1 89 ? -9.829 -16.689 -22.253 1.00 97.94 89 LEU A C 1
ATOM 703 O O . LEU A 1 89 ? -9.423 -16.801 -23.407 1.00 97.94 89 LEU A O 1
ATOM 707 N N . LEU A 1 90 ? -9.667 -15.577 -21.534 1.00 98.12 90 LEU A N 1
ATOM 708 C CA . LEU A 1 90 ? -9.010 -14.374 -22.050 1.00 98.12 90 LEU A CA 1
ATOM 709 C C . LEU A 1 90 ? -7.559 -14.637 -22.467 1.00 98.12 90 LEU A C 1
ATOM 711 O O . LEU A 1 90 ? -7.157 -14.254 -23.562 1.00 98.12 90 LEU A O 1
ATOM 715 N N . ARG A 1 91 ? -6.774 -15.353 -21.649 1.00 97.62 91 ARG A N 1
ATOM 716 C CA . ARG A 1 91 ? -5.392 -15.724 -22.020 1.00 97.62 91 ARG A CA 1
ATOM 717 C C . ARG A 1 91 ? -5.349 -16.613 -23.259 1.00 97.62 91 ARG A C 1
ATOM 719 O O . ARG A 1 91 ? -4.480 -16.443 -24.109 1.00 97.62 91 ARG A O 1
ATOM 726 N N . ARG A 1 92 ? -6.280 -17.564 -23.368 1.00 98.06 92 ARG A N 1
ATOM 727 C CA . ARG A 1 92 ? -6.367 -18.450 -24.534 1.00 98.06 92 ARG A CA 1
ATOM 728 C C . ARG A 1 92 ? -6.780 -17.689 -25.792 1.00 98.06 92 ARG A C 1
ATOM 730 O O . ARG A 1 92 ? -6.251 -17.985 -26.859 1.00 98.06 92 ARG A O 1
ATOM 737 N N . LEU A 1 93 ? -7.699 -16.735 -25.663 1.00 97.81 93 LEU A N 1
ATOM 738 C CA . LEU A 1 93 ? -8.104 -15.858 -26.756 1.00 97.81 93 LEU A CA 1
ATOM 739 C C . LEU A 1 93 ? -6.913 -15.024 -27.239 1.00 97.81 93 LEU A C 1
ATOM 741 O O . LEU A 1 93 ? -6.594 -15.085 -28.419 1.00 97.81 93 LEU A O 1
ATOM 745 N N . ALA A 1 94 ? -6.191 -14.374 -26.323 1.00 97.56 94 ALA A N 1
ATOM 746 C CA . ALA A 1 94 ? -4.999 -13.592 -26.651 1.00 97.56 94 ALA A CA 1
ATOM 747 C C . ALA A 1 94 ? -3.919 -14.431 -27.362 1.00 97.56 94 ALA A C 1
ATOM 749 O O . ALA A 1 94 ? -3.326 -13.984 -28.340 1.00 97.56 94 ALA A O 1
ATOM 750 N N . ALA A 1 95 ? -3.701 -15.680 -26.930 1.00 97.50 95 ALA A N 1
ATOM 751 C CA . ALA A 1 95 ? -2.779 -16.590 -27.613 1.00 97.50 95 ALA A CA 1
ATOM 752 C C . ALA A 1 95 ? -3.235 -16.912 -29.049 1.00 97.50 95 ALA A C 1
ATOM 754 O O . ALA A 1 95 ? -2.417 -16.953 -29.964 1.00 97.50 95 ALA A O 1
ATOM 755 N N . LYS A 1 96 ? -4.544 -17.103 -29.270 1.00 97.94 96 LYS A N 1
ATOM 756 C CA . LYS A 1 96 ? -5.093 -17.309 -30.618 1.00 97.94 96 LYS A CA 1
ATOM 757 C C . LYS A 1 96 ? -5.020 -16.060 -31.489 1.00 97.94 96 LYS A C 1
ATOM 759 O O . LYS A 1 96 ? -4.723 -16.186 -32.672 1.00 97.94 96 LYS A O 1
ATOM 764 N N . GLU A 1 97 ? -5.240 -14.879 -30.926 1.00 97.31 97 GLU A N 1
ATOM 765 C CA . GLU A 1 97 ? -5.061 -13.609 -31.638 1.00 97.31 97 GLU A CA 1
ATOM 766 C C . GLU A 1 97 ? -3.603 -13.411 -32.072 1.00 97.31 97 GLU A C 1
ATOM 768 O O . GLU A 1 97 ? -3.355 -13.013 -33.211 1.00 97.31 97 GLU A O 1
ATOM 773 N N . GLN A 1 98 ? -2.639 -13.774 -31.220 1.00 97.12 98 GLN A N 1
ATOM 774 C CA . GLN A 1 98 ? -1.221 -13.746 -31.574 1.00 97.12 98 GLN A CA 1
ATOM 775 C C . GLN A 1 98 ? -0.890 -14.720 -32.719 1.00 97.12 98 GLN A C 1
ATOM 777 O O . GLN A 1 98 ? -0.261 -14.307 -33.691 1.00 97.12 98 GLN A O 1
ATOM 782 N N . GLU A 1 99 ? -1.346 -15.979 -32.652 1.00 97.38 99 GLU A N 1
ATOM 783 C CA . GLU A 1 99 ? -1.145 -16.957 -33.739 1.00 97.38 99 GLU A CA 1
ATOM 784 C C . GLU A 1 99 ? -1.703 -16.434 -35.079 1.00 97.38 99 GLU A C 1
ATOM 786 O O . GLU A 1 99 ? -1.058 -16.545 -36.122 1.00 97.38 99 GLU A O 1
ATOM 791 N N . VAL A 1 100 ? -2.891 -15.818 -35.064 1.00 97.75 100 VAL A N 1
ATOM 792 C CA . VAL A 1 100 ? -3.488 -15.209 -36.265 1.00 97.75 100 VAL A CA 1
ATOM 793 C C . VAL A 1 100 ? -2.621 -14.068 -36.793 1.00 97.75 100 VAL A C 1
ATOM 795 O O . VAL A 1 100 ? -2.394 -13.992 -38.002 1.00 97.75 100 VAL A O 1
ATOM 798 N N . GLN A 1 101 ? -2.098 -13.210 -35.917 1.00 97.19 101 GLN A N 1
ATOM 799 C CA . GLN A 1 101 ? -1.214 -12.118 -36.318 1.00 97.19 101 GLN A CA 1
ATOM 800 C C . GLN A 1 101 ? 0.088 -12.635 -36.952 1.00 97.19 101 GLN A C 1
ATOM 802 O O . GLN A 1 101 ? 0.553 -12.078 -37.951 1.00 97.19 101 GLN A O 1
ATOM 807 N N . GLU A 1 102 ? 0.646 -13.729 -36.431 1.00 96.69 102 GLU A N 1
ATOM 808 C CA . GLU A 1 102 ? 1.814 -14.402 -37.010 1.00 96.69 102 GLU A CA 1
ATOM 809 C C . GLU A 1 102 ? 1.509 -14.954 -38.413 1.00 96.69 102 GLU A C 1
ATOM 811 O O . GLU A 1 102 ? 2.292 -14.733 -39.341 1.00 96.69 102 GLU A O 1
ATOM 816 N N . TYR A 1 103 ? 0.345 -15.584 -38.621 1.00 97.06 103 TYR A N 1
ATOM 817 C CA . TYR A 1 103 ? -0.077 -16.030 -39.956 1.00 97.06 103 TYR A CA 1
ATOM 818 C C . TYR A 1 103 ? -0.285 -14.867 -40.932 1.00 97.06 103 TYR A C 1
ATOM 820 O O . TYR A 1 103 ? 0.081 -14.972 -42.105 1.00 97.06 103 TYR A O 1
ATOM 828 N N . VAL A 1 104 ? -0.839 -13.743 -40.470 1.00 96.81 104 VAL A N 1
ATOM 829 C CA . VAL A 1 104 ? -0.986 -12.532 -41.291 1.00 96.81 104 VAL A CA 1
ATOM 830 C C . VAL A 1 104 ? 0.383 -11.987 -41.709 1.00 96.81 104 VAL A C 1
ATOM 832 O O . VAL A 1 104 ? 0.554 -11.635 -42.878 1.00 96.81 104 VAL A O 1
ATOM 835 N N . SER A 1 105 ? 1.369 -11.979 -40.806 1.00 94.25 105 SER A N 1
ATOM 836 C CA . SER A 1 105 ? 2.748 -11.582 -41.129 1.00 94.25 105 SER A CA 1
ATOM 837 C C . SER A 1 105 ? 3.363 -12.492 -42.195 1.00 94.25 105 SER A C 1
ATOM 839 O O . SER A 1 105 ? 3.850 -12.004 -43.213 1.00 94.25 105 SER A O 1
ATOM 841 N N . GLN A 1 106 ? 3.253 -13.815 -42.029 1.00 95.75 106 GLN A N 1
ATOM 842 C CA . GLN A 1 106 ? 3.758 -14.788 -43.010 1.00 95.75 106 GLN A CA 1
ATOM 843 C C . GLN A 1 106 ? 3.097 -14.614 -44.387 1.00 95.75 106 GLN A C 1
ATOM 845 O O . GLN A 1 106 ? 3.758 -14.680 -45.425 1.00 95.75 106 GLN A O 1
ATOM 850 N N . LEU A 1 107 ? 1.787 -14.347 -44.417 1.00 90.38 107 LEU A N 1
ATOM 851 C CA . LEU A 1 107 ? 1.070 -14.060 -45.660 1.00 90.38 107 LEU A CA 1
ATOM 852 C C . LEU A 1 107 ? 1.544 -12.760 -46.317 1.00 90.38 107 LEU A C 1
ATOM 854 O O . LEU A 1 107 ? 1.629 -12.703 -47.547 1.00 90.38 107 LEU A O 1
ATOM 858 N N . ALA A 1 108 ? 1.844 -11.723 -45.534 1.00 89.81 108 ALA A N 1
ATOM 859 C CA . ALA A 1 108 ? 2.383 -10.469 -46.049 1.00 89.81 108 ALA A CA 1
ATOM 860 C C . ALA A 1 108 ? 3.781 -10.667 -46.660 1.00 89.81 108 ALA A C 1
ATOM 862 O O . ALA A 1 108 ? 4.036 -10.176 -47.760 1.00 89.81 108 ALA A O 1
ATOM 863 N N . GLU A 1 109 ? 4.643 -11.450 -46.009 1.00 87.38 109 GLU A N 1
ATOM 864 C CA . GLU A 1 109 ? 5.977 -11.802 -46.513 1.00 87.38 109 GLU A CA 1
ATOM 865 C C . GLU A 1 109 ? 5.906 -12.577 -47.837 1.00 87.38 109 GLU A C 1
ATOM 867 O O . GLU A 1 109 ? 6.547 -12.196 -48.821 1.00 87.38 109 GLU A O 1
ATOM 872 N N . LEU A 1 110 ? 5.070 -13.619 -47.906 1.00 83.88 110 LEU A N 1
ATOM 873 C CA . LEU A 1 110 ? 4.891 -14.420 -49.123 1.00 83.88 110 LEU A CA 1
ATOM 874 C C . LEU A 1 110 ? 4.299 -13.602 -50.277 1.00 83.88 110 LEU A C 1
ATOM 876 O O . LEU A 1 110 ? 4.735 -13.736 -51.424 1.00 83.88 110 LEU A O 1
ATOM 880 N N . LYS A 1 111 ? 3.336 -12.715 -49.995 1.00 82.62 111 LYS A N 1
ATOM 881 C CA . LYS A 1 111 ? 2.807 -11.784 -51.003 1.00 82.62 111 LYS A CA 1
ATOM 882 C C . LYS A 1 111 ? 3.871 -10.780 -51.454 1.00 82.62 111 LYS A C 1
ATOM 884 O O . LYS A 1 111 ? 3.984 -10.526 -52.651 1.00 82.62 111 LYS A O 1
ATOM 889 N N . GLY A 1 112 ? 4.695 -10.259 -50.546 1.00 74.12 112 GLY A N 1
ATOM 890 C CA . GLY A 1 112 ? 5.828 -9.390 -50.886 1.00 74.12 112 GLY A CA 1
ATOM 891 C C . GLY A 1 112 ? 6.827 -10.066 -51.833 1.00 74.12 112 GLY A C 1
ATOM 892 O O . GLY A 1 112 ? 7.236 -9.470 -52.834 1.00 74.12 112 GLY A O 1
ATOM 893 N N . ALA A 1 113 ? 7.138 -11.340 -51.584 1.00 68.50 113 ALA A N 1
ATOM 894 C CA . ALA A 1 113 ? 8.010 -12.148 -52.438 1.00 68.50 113 ALA A CA 1
ATOM 895 C C . ALA A 1 113 ? 7.411 -12.444 -53.828 1.00 68.50 113 ALA A C 1
ATOM 897 O O . ALA A 1 113 ? 8.153 -12.596 -54.795 1.00 68.50 113 ALA A O 1
ATOM 898 N N . GLN A 1 114 ? 6.081 -12.508 -53.953 1.00 64.19 114 GLN A N 1
ATOM 899 C CA . GLN A 1 114 ? 5.403 -12.772 -55.228 1.00 64.19 114 GLN A CA 1
ATOM 900 C C . GLN A 1 114 ? 5.168 -11.498 -56.065 1.00 64.19 114 GLN A C 1
ATOM 902 O O . GLN A 1 114 ? 5.190 -11.556 -57.292 1.00 64.19 114 GLN A O 1
ATOM 907 N N . THR A 1 115 ? 4.952 -10.343 -55.425 1.00 58.41 115 THR A N 1
ATOM 908 C CA . THR A 1 115 ? 4.662 -9.066 -56.120 1.00 58.41 115 THR A CA 1
ATOM 909 C C . THR A 1 115 ? 5.915 -8.367 -56.647 1.00 58.41 115 THR A C 1
ATOM 911 O O . THR A 1 115 ? 5.836 -7.517 -57.535 1.00 58.41 115 THR A O 1
ATOM 914 N N . SER A 1 116 ? 7.092 -8.740 -56.141 1.00 56.22 116 SER A N 1
ATOM 915 C CA . SER A 1 116 ? 8.366 -8.259 -56.657 1.00 56.22 116 SER A CA 1
ATOM 916 C C . SER A 1 116 ? 8.674 -8.970 -57.981 1.00 56.22 116 SER A C 1
ATOM 918 O O . SER A 1 116 ? 9.352 -9.994 -58.029 1.00 56.22 116 SER A O 1
ATOM 920 N N . GLY A 1 117 ? 8.221 -8.382 -59.097 1.00 54.72 117 GLY A N 1
ATOM 921 C CA . GLY A 1 117 ? 8.500 -8.805 -60.485 1.00 54.72 117 GLY A CA 1
ATOM 922 C C . GLY A 1 117 ? 9.989 -8.942 -60.869 1.00 54.72 117 GLY A C 1
ATOM 923 O O . GLY A 1 117 ? 10.313 -9.247 -62.011 1.00 54.72 117 GLY A O 1
ATOM 924 N N . SER A 1 118 ? 10.901 -8.776 -59.910 1.00 55.16 118 SER A N 1
ATOM 925 C CA . SER A 1 118 ? 12.316 -9.146 -59.979 1.00 55.16 118 SER A CA 1
ATOM 926 C C . SER A 1 118 ? 12.540 -10.672 -60.031 1.00 55.16 118 SER A C 1
ATOM 928 O O . SER A 1 118 ? 13.557 -11.130 -60.551 1.00 55.16 118 SER A O 1
ATOM 930 N N . GLY A 1 119 ? 11.582 -11.488 -59.564 1.00 55.56 119 GLY A N 1
ATOM 931 C CA . GLY A 1 119 ? 11.710 -12.955 -59.553 1.00 55.56 119 GLY A CA 1
ATOM 932 C C . GLY A 1 119 ? 11.824 -13.606 -60.942 1.00 55.56 119 GLY A C 1
ATOM 933 O O . GLY A 1 119 ? 12.571 -14.569 -61.105 1.00 55.56 119 GLY A O 1
ATOM 934 N N . LEU A 1 120 ? 11.156 -13.045 -61.959 1.00 51.25 120 LEU A N 1
ATOM 935 C CA . LEU A 1 120 ? 11.231 -13.536 -63.345 1.00 51.25 120 LEU A CA 1
ATOM 936 C C . LEU A 1 120 ? 12.558 -13.160 -64.027 1.00 51.25 120 LEU A C 1
ATOM 938 O O . LEU A 1 120 ? 13.066 -13.905 -64.862 1.00 51.25 120 LEU A O 1
ATOM 942 N N . HIS A 1 121 ? 13.168 -12.039 -63.627 1.00 54.31 121 HIS A N 1
ATOM 943 C CA . HIS A 1 121 ? 14.500 -11.643 -64.095 1.00 54.31 121 HIS A CA 1
ATOM 944 C C . HIS A 1 121 ? 15.597 -12.577 -63.557 1.00 54.31 121 HIS A C 1
ATOM 946 O O . HIS A 1 121 ? 16.561 -12.865 -64.266 1.00 54.31 121 HIS A O 1
ATOM 952 N N . CYS A 1 122 ? 15.426 -13.111 -62.342 1.00 55.44 122 CYS A N 1
ATOM 953 C CA . CYS A 1 122 ? 16.320 -14.119 -61.767 1.00 55.44 122 CYS A CA 1
ATOM 954 C C . CYS A 1 122 ? 16.214 -15.496 -62.445 1.00 55.44 122 CYS A C 1
ATOM 956 O O . CYS A 1 122 ? 17.144 -16.283 -62.327 1.00 55.44 122 CYS A O 1
ATOM 958 N N . THR A 1 123 ? 15.124 -15.800 -63.162 1.00 55.34 123 THR A N 1
ATOM 959 C CA . THR A 1 123 ? 14.988 -17.063 -63.918 1.00 55.34 123 THR A CA 1
ATOM 960 C C . THR A 1 123 ? 15.731 -17.033 -65.261 1.00 55.34 123 THR A C 1
ATOM 962 O O . THR A 1 123 ? 16.010 -18.085 -65.829 1.00 55.34 123 THR A O 1
ATOM 965 N N . LEU A 1 124 ? 16.060 -15.838 -65.769 1.00 54.72 124 LEU A N 1
ATOM 966 C CA . LEU A 1 124 ? 16.813 -15.626 -67.016 1.00 54.72 124 LEU A CA 1
ATOM 967 C C . LEU A 1 124 ? 18.326 -15.465 -66.797 1.00 54.72 124 LEU A C 1
ATOM 969 O O . LEU A 1 124 ? 19.086 -15.425 -67.763 1.00 54.72 124 LEU A O 1
ATOM 973 N N . LEU A 1 125 ? 18.767 -15.365 -65.544 1.00 62.72 125 LEU A N 1
ATOM 974 C CA . LEU A 1 125 ? 20.176 -15.361 -65.173 1.00 62.72 125 LEU A CA 1
ATOM 975 C C . LEU A 1 125 ? 20.561 -16.762 -64.702 1.00 62.72 125 LEU A C 1
ATOM 977 O O . LEU A 1 125 ? 19.840 -17.374 -63.919 1.00 62.72 125 LEU A O 1
ATOM 981 N N . ASP A 1 126 ? 21.705 -17.256 -65.173 1.00 75.69 126 ASP A N 1
ATOM 982 C CA . ASP A 1 126 ? 22.297 -18.502 -64.687 1.00 75.69 126 ASP A CA 1
ATOM 983 C C . ASP A 1 126 ? 22.309 -18.509 -63.139 1.00 75.69 126 ASP A C 1
ATOM 985 O O . ASP A 1 126 ? 22.855 -17.574 -62.533 1.00 75.69 126 ASP A O 1
ATOM 989 N N . PRO A 1 127 ? 21.714 -19.526 -62.480 1.00 77.19 127 PRO A N 1
ATOM 990 C CA . PRO A 1 127 ? 21.690 -19.639 -61.024 1.00 77.19 127 PRO A CA 1
ATOM 991 C C . PRO A 1 127 ? 23.064 -19.464 -60.363 1.00 77.19 127 PRO A C 1
ATOM 993 O O . PRO A 1 127 ? 23.148 -18.882 -59.277 1.00 77.19 127 PRO A O 1
ATOM 996 N N . ALA A 1 128 ? 24.146 -19.907 -61.015 1.00 81.94 128 ALA A N 1
ATOM 997 C CA . ALA A 1 128 ? 25.505 -19.748 -60.497 1.00 81.94 128 ALA A CA 1
ATOM 998 C C . ALA A 1 128 ? 25.962 -18.276 -60.500 1.00 81.94 128 ALA A C 1
ATOM 1000 O O . ALA A 1 128 ? 26.545 -17.794 -59.525 1.00 81.94 128 ALA A O 1
ATOM 1001 N N . VAL A 1 129 ? 25.640 -17.537 -61.564 1.00 85.38 129 VAL A N 1
ATOM 1002 C CA . VAL A 1 129 ? 25.940 -16.103 -61.693 1.00 85.38 129 VAL A CA 1
ATOM 1003 C C . VAL A 1 129 ? 25.128 -15.290 -60.688 1.00 85.38 129 VAL A C 1
ATOM 1005 O O . VAL A 1 129 ? 25.670 -14.398 -60.033 1.00 85.38 129 VAL A O 1
ATOM 1008 N N . ASN A 1 130 ? 23.850 -15.623 -60.502 1.00 82.88 130 ASN A N 1
ATOM 1009 C CA . ASN A 1 130 ? 23.003 -14.936 -59.531 1.00 82.88 130 ASN A CA 1
ATOM 1010 C C . ASN A 1 130 ? 23.498 -15.136 -58.086 1.00 82.88 130 ASN A C 1
ATOM 1012 O O . ASN A 1 130 ? 23.511 -14.186 -57.297 1.00 82.88 130 ASN A O 1
ATOM 1016 N N . LEU A 1 131 ? 23.965 -16.344 -57.748 1.00 86.06 131 LEU A N 1
ATOM 1017 C CA . LEU A 1 131 ? 24.550 -16.636 -56.438 1.00 86.06 131 LEU A CA 1
ATOM 1018 C C . LEU A 1 131 ? 25.828 -15.823 -56.198 1.00 86.06 131 LEU A C 1
ATOM 1020 O O . LEU A 1 131 ? 25.987 -15.235 -55.127 1.00 86.06 131 LEU A O 1
ATOM 1024 N N . LEU A 1 132 ? 26.712 -15.740 -57.196 1.00 91.00 132 LEU A N 1
ATOM 1025 C CA . LEU A 1 132 ? 27.940 -14.950 -57.102 1.00 91.00 132 LEU A CA 1
ATOM 1026 C C . LEU A 1 132 ? 27.641 -13.453 -56.951 1.00 91.00 132 LEU A C 1
ATOM 1028 O O . LEU A 1 132 ? 28.199 -12.810 -56.067 1.00 91.00 132 LEU A O 1
ATOM 1032 N N . ILE A 1 133 ? 26.733 -12.898 -57.758 1.00 88.19 133 ILE A N 1
ATOM 1033 C CA . ILE A 1 133 ? 26.352 -11.479 -57.675 1.00 88.19 133 ILE A CA 1
ATOM 1034 C C . ILE A 1 133 ? 25.695 -11.173 -56.327 1.00 88.19 133 ILE A C 1
ATOM 1036 O O . ILE A 1 133 ? 25.989 -10.144 -55.721 1.00 88.19 133 ILE A O 1
ATOM 1040 N N . SER A 1 134 ? 24.838 -12.065 -55.830 1.00 86.62 134 SER A N 1
ATOM 1041 C CA . SER A 1 134 ? 24.204 -11.912 -54.516 1.00 86.62 134 SER A CA 1
ATOM 1042 C C . SER A 1 134 ? 25.235 -11.946 -53.390 1.00 86.62 134 SER A C 1
ATOM 1044 O O . SER A 1 134 ? 25.196 -11.096 -52.501 1.00 86.62 134 SER A O 1
ATOM 1046 N N . ARG A 1 135 ? 26.213 -12.854 -53.469 1.00 92.25 135 ARG A N 1
ATOM 1047 C CA . ARG A 1 135 ? 27.313 -12.940 -52.504 1.00 92.25 135 ARG A CA 1
ATOM 1048 C C . ARG A 1 135 ? 28.218 -11.710 -52.547 1.00 92.25 135 ARG A C 1
ATOM 1050 O O . ARG A 1 135 ? 28.530 -11.162 -51.498 1.00 92.25 135 ARG A O 1
ATOM 1057 N N . LEU A 1 136 ? 28.555 -11.214 -53.736 1.00 94.88 136 LEU A N 1
ATOM 1058 C CA . LEU A 1 136 ? 29.327 -9.978 -53.900 1.00 94.88 136 LEU A CA 1
ATOM 1059 C C . LEU A 1 136 ? 28.567 -8.758 -53.370 1.00 94.88 136 LEU A C 1
ATOM 1061 O O . LEU A 1 136 ? 29.158 -7.913 -52.705 1.00 94.88 136 LEU A O 1
ATOM 1065 N N . ARG A 1 137 ? 27.252 -8.668 -53.609 1.00 94.69 137 ARG A N 1
ATOM 1066 C CA . ARG A 1 137 ? 26.405 -7.617 -53.022 1.00 94.69 137 ARG A CA 1
ATOM 1067 C C . ARG A 1 137 ? 26.393 -7.708 -51.501 1.00 94.69 137 ARG A C 1
ATOM 1069 O O . ARG A 1 137 ? 26.557 -6.683 -50.849 1.00 94.69 137 ARG A O 1
ATOM 1076 N N . GLN A 1 138 ? 26.258 -8.912 -50.948 1.00 95.00 138 GLN A N 1
ATOM 1077 C CA . GLN A 1 138 ? 26.289 -9.141 -49.506 1.00 95.00 138 GLN A CA 1
ATOM 1078 C C . GLN A 1 138 ? 27.639 -8.734 -48.903 1.00 95.00 138 GLN A C 1
ATOM 1080 O O . GLN A 1 138 ? 27.667 -7.951 -47.955 1.00 95.00 138 GLN A O 1
ATOM 1085 N N . GLU A 1 139 ? 28.755 -9.186 -49.474 1.00 95.50 139 GLU A N 1
ATOM 1086 C CA . GLU A 1 139 ? 30.108 -8.830 -49.024 1.00 95.50 139 GLU A CA 1
ATOM 1087 C C . GLU A 1 139 ? 30.361 -7.316 -49.140 1.00 95.50 139 GLU A C 1
ATOM 1089 O O . GLU A 1 139 ? 30.923 -6.695 -48.235 1.00 95.50 139 GLU A O 1
ATOM 1094 N N . LEU A 1 140 ? 29.859 -6.679 -50.197 1.00 96.62 140 LEU A N 1
ATOM 1095 C CA . LEU A 1 140 ? 29.952 -5.234 -50.392 1.00 96.62 140 LEU A CA 1
ATOM 1096 C C . LEU A 1 140 ? 29.091 -4.445 -49.389 1.00 96.62 140 LEU A C 1
ATOM 1098 O O . LEU A 1 140 ? 29.536 -3.433 -48.852 1.00 96.62 140 LEU A O 1
ATOM 1102 N N . THR A 1 141 ? 27.880 -4.910 -49.072 1.00 95.62 141 THR A N 1
ATOM 1103 C CA . THR A 1 141 ? 27.073 -4.310 -47.995 1.00 95.62 141 THR A CA 1
ATOM 1104 C C . THR A 1 141 ? 27.716 -4.511 -46.627 1.00 95.62 141 THR A C 1
ATOM 1106 O O . THR A 1 141 ? 27.801 -3.567 -45.849 1.00 95.62 141 THR A O 1
ATOM 1109 N N . GLN A 1 142 ? 28.251 -5.701 -46.351 1.00 95.88 142 GLN A N 1
ATOM 1110 C CA . GLN A 1 142 ? 28.901 -6.012 -45.083 1.00 95.88 142 GLN A CA 1
ATOM 1111 C C . GLN A 1 142 ? 30.165 -5.169 -44.876 1.00 95.88 142 GLN A C 1
ATOM 1113 O O . GLN A 1 142 ? 30.422 -4.708 -43.768 1.00 95.88 142 GLN A O 1
ATOM 1118 N N . THR A 1 143 ? 30.954 -4.952 -45.929 1.00 95.12 143 THR A N 1
ATOM 1119 C CA . THR A 1 143 ? 32.138 -4.081 -45.865 1.00 95.12 143 THR A CA 1
ATOM 1120 C C . THR A 1 143 ? 31.765 -2.613 -45.703 1.00 95.12 143 THR A C 1
ATOM 1122 O O . THR A 1 143 ? 32.426 -1.928 -44.930 1.00 95.12 143 THR A O 1
ATOM 1125 N N . ARG A 1 144 ? 30.688 -2.134 -46.342 1.00 96.62 144 ARG A N 1
ATOM 1126 C CA . ARG A 1 144 ? 30.171 -0.773 -46.111 1.00 96.62 144 ARG A CA 1
ATOM 1127 C C . ARG A 1 144 ? 29.712 -0.555 -44.675 1.00 96.62 144 ARG A C 1
ATOM 1129 O O . ARG A 1 144 ? 30.113 0.439 -44.090 1.00 96.62 144 ARG A O 1
ATOM 1136 N N . VAL A 1 145 ? 28.949 -1.490 -44.105 1.00 96.12 145 VAL A N 1
ATOM 1137 C CA . VAL A 1 145 ? 28.512 -1.409 -42.700 1.00 96.12 145 VAL A CA 1
ATOM 1138 C C . VAL A 1 145 ? 29.720 -1.410 -41.768 1.00 96.12 145 VAL A C 1
ATOM 1140 O O . VAL A 1 145 ? 29.846 -0.522 -40.943 1.00 96.12 145 VAL A O 1
ATOM 1143 N N . LYS A 1 146 ? 30.685 -2.317 -41.966 1.00 95.25 146 LYS A N 1
ATOM 1144 C CA . LYS A 1 146 ? 31.922 -2.332 -41.165 1.00 95.25 146 LYS A CA 1
ATOM 1145 C C . LYS A 1 146 ? 32.739 -1.043 -41.306 1.00 95.25 146 LYS A C 1
ATOM 1147 O O . LYS A 1 146 ? 33.347 -0.598 -40.336 1.00 95.25 146 LYS A O 1
ATOM 1152 N N . LEU A 1 147 ? 32.789 -0.450 -42.499 1.00 94.50 147 LEU A N 1
ATOM 1153 C CA . LEU A 1 147 ? 33.458 0.832 -42.721 1.00 94.50 147 LEU A CA 1
ATOM 1154 C C . LEU A 1 147 ? 32.732 1.961 -41.986 1.00 94.50 147 LEU A C 1
ATOM 1156 O O . LEU A 1 147 ? 33.378 2.780 -41.345 1.00 94.50 147 LEU A O 1
ATOM 1160 N N . GLU A 1 148 ? 31.405 1.994 -42.060 1.00 92.25 148 GLU A N 1
ATOM 1161 C CA . GLU A 1 148 ? 30.586 2.966 -41.343 1.00 92.25 148 GLU A CA 1
ATOM 1162 C C . GLU A 1 148 ? 30.723 2.802 -39.824 1.00 92.25 148 GLU A C 1
ATOM 1164 O O . GLU A 1 148 ? 30.947 3.790 -39.135 1.00 92.25 148 GLU A O 1
ATOM 1169 N N . ASP A 1 149 ? 30.695 1.573 -39.307 1.00 87.19 149 ASP A N 1
ATOM 1170 C CA . ASP A 1 149 ? 30.871 1.264 -37.885 1.00 87.19 149 ASP A CA 1
ATOM 1171 C C . ASP A 1 149 ? 32.258 1.679 -37.390 1.00 87.19 149 ASP A C 1
ATOM 1173 O O . ASP A 1 149 ? 32.367 2.417 -36.417 1.00 87.19 149 ASP A O 1
ATOM 1177 N N . THR A 1 150 ? 33.328 1.292 -38.092 1.00 86.88 150 THR A N 1
ATOM 1178 C CA . THR A 1 150 ? 34.700 1.693 -37.722 1.00 86.88 150 THR A CA 1
ATOM 1179 C C . THR A 1 150 ? 34.917 3.203 -37.846 1.00 86.88 150 THR A C 1
ATOM 1181 O O . THR A 1 150 ? 35.620 3.793 -37.024 1.00 86.88 150 THR A O 1
ATOM 1184 N N . GLN A 1 151 ? 34.278 3.860 -38.818 1.00 86.50 151 GLN A N 1
ATOM 1185 C CA . GLN A 1 151 ? 34.285 5.317 -38.945 1.00 86.50 151 GLN A CA 1
ATOM 1186 C C . GLN A 1 151 ? 33.504 5.984 -37.804 1.00 86.50 151 GLN A C 1
ATOM 1188 O O . GLN A 1 151 ? 33.952 6.991 -37.254 1.00 86.50 151 GLN A O 1
ATOM 1193 N N . ASN A 1 152 ? 32.360 5.423 -37.417 1.00 81.38 152 ASN A N 1
ATOM 1194 C CA . ASN A 1 152 ? 31.549 5.890 -36.299 1.00 81.38 152 ASN A CA 1
ATOM 1195 C C . ASN A 1 152 ? 32.271 5.692 -34.965 1.00 81.38 152 ASN A C 1
ATOM 1197 O O . ASN A 1 152 ? 32.254 6.604 -34.142 1.00 81.38 152 ASN A O 1
ATOM 1201 N N . GLU A 1 153 ? 32.964 4.572 -34.774 1.00 82.31 153 GLU A N 1
ATOM 1202 C CA . GLU A 1 153 ? 33.835 4.332 -33.626 1.00 82.31 153 GLU A CA 1
ATOM 1203 C C . GLU A 1 153 ? 34.975 5.352 -33.597 1.00 82.31 153 GLU A C 1
ATOM 1205 O O . GLU A 1 153 ? 35.118 6.067 -32.608 1.00 82.31 153 GLU A O 1
ATOM 1210 N N . LEU A 1 154 ? 35.738 5.512 -34.684 1.00 80.06 154 LEU A N 1
ATOM 1211 C CA . LEU A 1 154 ? 36.825 6.498 -34.764 1.00 80.06 154 LEU A CA 1
ATOM 1212 C C . LEU A 1 154 ? 36.333 7.926 -34.466 1.00 80.06 154 LEU A C 1
ATOM 1214 O O . LEU A 1 154 ? 37.015 8.704 -33.792 1.00 80.06 154 LEU A O 1
ATOM 1218 N N . ASN A 1 155 ? 35.134 8.267 -34.935 1.00 70.00 155 ASN A N 1
ATOM 1219 C CA . ASN A 1 155 ? 34.485 9.540 -34.637 1.00 70.00 155 ASN A CA 1
ATOM 1220 C C . ASN A 1 155 ? 34.008 9.629 -33.179 1.00 70.00 155 ASN A C 1
ATOM 1222 O O . ASN A 1 155 ? 34.105 10.700 -32.580 1.00 70.00 155 ASN A O 1
ATOM 1226 N N . ALA A 1 156 ? 33.535 8.533 -32.585 1.00 69.56 156 ALA A N 1
ATOM 1227 C CA . ALA A 1 156 ? 33.153 8.463 -31.176 1.00 69.56 156 ALA A CA 1
ATOM 1228 C C . ALA A 1 156 ? 34.366 8.608 -30.240 1.00 69.56 156 ALA A C 1
ATOM 1230 O O . ALA A 1 156 ? 34.258 9.271 -29.209 1.00 69.56 156 ALA A O 1
ATOM 1231 N N . TRP A 1 157 ? 35.534 8.078 -30.625 1.00 65.62 157 TRP A N 1
ATOM 1232 C CA . TRP A 1 157 ? 36.808 8.296 -29.925 1.00 65.62 157 TRP A CA 1
ATOM 1233 C C . TRP A 1 157 ? 37.247 9.769 -29.951 1.00 65.62 157 TRP A C 1
ATOM 1235 O O . TRP A 1 157 ? 37.916 10.234 -29.030 1.00 65.62 157 TRP A O 1
ATOM 1245 N N . LYS A 1 158 ? 36.819 10.541 -30.958 1.00 63.94 158 LYS A N 1
ATOM 1246 C CA . LYS A 1 158 ? 36.964 12.005 -31.008 1.00 63.94 158 LYS A CA 1
ATOM 1247 C C . LYS A 1 158 ? 35.757 12.696 -30.380 1.00 63.94 158 LYS A C 1
ATOM 1249 O O . LYS A 1 158 ? 35.158 13.582 -31.000 1.00 63.94 158 LYS A O 1
ATOM 1254 N N . PHE A 1 159 ? 35.392 12.295 -29.160 1.00 59.78 159 PHE A N 1
ATOM 1255 C CA . PHE A 1 159 ? 34.284 12.911 -28.438 1.00 59.78 159 PHE A CA 1
ATOM 1256 C C . PHE A 1 159 ? 34.519 14.421 -28.335 1.00 59.78 159 PHE A C 1
ATOM 1258 O O . PHE A 1 159 ? 35.340 14.911 -27.564 1.00 59.78 159 PHE A O 1
ATOM 1265 N N . THR A 1 160 ? 33.805 15.159 -29.173 1.00 62.34 160 THR A N 1
ATOM 1266 C CA . THR A 1 160 ? 33.845 16.610 -29.248 1.00 62.34 160 THR A CA 1
ATOM 1267 C C . THR A 1 160 ? 32.486 17.086 -28.761 1.00 62.34 160 THR A C 1
ATOM 1269 O O . THR A 1 160 ? 31.469 16.682 -29.333 1.00 62.34 160 THR A O 1
ATOM 1272 N N . PRO A 1 161 ? 32.421 17.912 -27.702 1.00 61.28 161 PRO A N 1
ATOM 1273 C CA . PRO A 1 161 ? 31.152 18.355 -27.122 1.00 61.28 161 PRO A CA 1
ATOM 1274 C C . PRO A 1 161 ? 30.253 19.102 -28.126 1.00 61.28 161 PRO A C 1
ATOM 1276 O O . PRO A 1 161 ? 29.047 19.196 -27.912 1.00 61.28 161 PRO A O 1
ATOM 1279 N N . ASP A 1 162 ? 30.812 19.561 -29.251 1.00 65.69 162 ASP A N 1
ATOM 1280 C CA . ASP A 1 162 ? 30.082 20.203 -30.343 1.00 65.69 162 ASP A CA 1
ATOM 1281 C C . ASP A 1 162 ? 29.533 19.274 -31.429 1.00 65.69 162 ASP A C 1
ATOM 1283 O O . ASP A 1 162 ? 28.732 19.725 -32.255 1.00 65.69 162 ASP A O 1
ATOM 1287 N N . SER A 1 163 ? 29.913 17.996 -31.429 1.00 81.19 163 SER A N 1
ATOM 1288 C CA . SER A 1 163 ? 29.397 17.015 -32.383 1.00 81.19 163 SER A CA 1
ATOM 1289 C C . SER A 1 163 ? 27.889 16.827 -32.206 1.00 81.19 163 SER A C 1
ATOM 1291 O O . SER A 1 163 ? 27.389 16.741 -31.083 1.00 81.19 163 SER A O 1
ATOM 1293 N N . ASN A 1 164 ? 27.149 16.695 -33.311 1.00 78.75 164 ASN A N 1
ATOM 1294 C CA . ASN A 1 164 ? 25.698 16.458 -33.294 1.00 78.75 164 ASN A CA 1
ATOM 1295 C C . ASN A 1 164 ? 25.303 15.228 -32.456 1.00 78.75 164 ASN A C 1
ATOM 1297 O O . ASN A 1 164 ? 24.220 15.188 -31.869 1.00 78.75 164 ASN A O 1
ATOM 1301 N N . THR A 1 165 ? 26.167 14.215 -32.379 1.00 80.06 165 THR A N 1
ATOM 1302 C CA . THR A 1 165 ? 25.941 13.026 -31.542 1.00 80.06 165 THR A CA 1
ATOM 1303 C C . THR A 1 165 ? 26.193 13.326 -30.061 1.00 80.06 165 THR A C 1
ATOM 1305 O O . THR A 1 165 ? 25.365 12.970 -29.224 1.00 80.06 165 THR A O 1
ATOM 1308 N N . GLY A 1 166 ? 27.260 14.064 -29.734 1.00 82.75 166 GLY A N 1
ATOM 1309 C CA . GLY A 1 166 ? 27.555 14.503 -28.364 1.00 82.75 166 GLY A CA 1
ATOM 1310 C C . GLY A 1 166 ? 26.483 15.445 -27.807 1.00 82.75 166 GLY A C 1
ATOM 1311 O O . GLY A 1 166 ? 25.998 15.236 -26.698 1.00 82.75 166 GLY A O 1
ATOM 1312 N N . LYS A 1 167 ? 26.024 16.414 -28.610 1.00 83.69 167 LYS A N 1
ATOM 1313 C CA . LYS A 1 167 ? 24.925 17.331 -28.263 1.00 83.69 167 LYS A CA 1
ATOM 1314 C C . LYS A 1 167 ? 23.624 16.590 -27.954 1.00 83.69 167 LYS A C 1
ATOM 1316 O O . LYS A 1 167 ? 22.994 16.879 -26.940 1.00 83.69 167 LYS A O 1
ATOM 1321 N N . ARG A 1 168 ? 23.247 15.600 -28.776 1.00 86.81 168 ARG A N 1
ATOM 1322 C CA . ARG A 1 168 ? 22.059 14.760 -28.529 1.00 86.81 168 ARG A CA 1
ATOM 1323 C C . ARG A 1 168 ? 22.183 13.953 -27.240 1.00 86.81 168 ARG A C 1
ATOM 1325 O O . ARG A 1 168 ? 21.231 13.906 -26.464 1.00 86.81 168 ARG A O 1
ATOM 1332 N N . LEU A 1 169 ? 23.349 13.362 -26.987 1.00 86.12 169 LEU A N 1
ATOM 1333 C CA . LEU A 1 169 ? 23.594 12.612 -25.757 1.00 86.12 169 LEU A CA 1
ATOM 1334 C C . LEU A 1 169 ? 23.513 13.525 -24.526 1.00 86.12 169 LEU A C 1
ATOM 1336 O O . LEU A 1 169 ? 22.810 13.211 -23.574 1.00 86.12 169 LEU A O 1
ATOM 1340 N N . MET A 1 170 ? 24.164 14.688 -24.572 1.00 87.50 170 MET A N 1
ATOM 1341 C CA . MET A 1 170 ? 24.157 15.657 -23.474 1.00 87.50 170 MET A CA 1
ATOM 1342 C C . MET A 1 170 ? 22.760 16.227 -23.211 1.00 87.50 170 MET A C 1
ATOM 1344 O O . MET A 1 170 ? 22.380 16.379 -22.052 1.00 87.50 170 MET A O 1
ATOM 1348 N N . ALA A 1 171 ? 21.970 16.490 -24.256 1.00 90.81 171 ALA A N 1
ATOM 1349 C CA . ALA A 1 171 ? 20.566 16.871 -24.110 1.00 90.81 171 ALA A CA 1
ATOM 1350 C C . ALA A 1 171 ? 19.756 15.767 -23.411 1.00 90.81 171 ALA A C 1
ATOM 1352 O O . ALA A 1 171 ? 18.998 16.056 -22.488 1.00 90.81 171 ALA A O 1
ATOM 1353 N N . LYS A 1 172 ? 19.978 14.499 -23.784 1.00 94.50 172 LYS A N 1
ATOM 1354 C CA . LYS A 1 172 ? 19.329 13.353 -23.138 1.00 94.50 172 LYS A CA 1
ATOM 1355 C C . LYS A 1 172 ? 19.752 13.195 -21.675 1.00 94.50 172 LYS A C 1
ATOM 1357 O O . LYS A 1 172 ? 18.895 12.968 -20.830 1.00 94.50 172 LYS A O 1
ATOM 1362 N N . CYS A 1 173 ? 21.034 13.380 -21.355 1.00 93.00 173 CYS A N 1
ATOM 1363 C CA . CYS A 1 173 ? 21.511 13.378 -19.971 1.00 93.00 173 CYS A CA 1
ATOM 1364 C C . CYS A 1 173 ? 20.839 14.483 -19.147 1.00 93.00 173 CYS A C 1
ATOM 1366 O O . CYS A 1 173 ? 20.352 14.207 -18.057 1.00 93.00 173 CYS A O 1
ATOM 1368 N N . ARG A 1 174 ? 20.762 15.717 -19.668 1.00 95.31 174 ARG A N 1
ATOM 1369 C CA . ARG A 1 174 ? 20.084 16.833 -18.981 1.00 95.31 174 ARG A CA 1
ATOM 1370 C C . ARG A 1 174 ? 18.605 16.541 -18.732 1.00 95.31 174 ARG A C 1
ATOM 1372 O O . ARG A 1 174 ? 18.132 16.788 -17.629 1.00 95.31 174 ARG A O 1
ATOM 1379 N N . LEU A 1 175 ? 17.910 15.982 -19.722 1.00 95.75 175 LEU A N 1
ATOM 1380 C CA . LEU A 1 175 ? 16.501 15.607 -19.593 1.00 95.75 175 LEU A CA 1
ATOM 1381 C C . LEU A 1 175 ? 16.305 14.535 -18.514 1.00 95.75 175 LEU A C 1
ATOM 1383 O O . LEU A 1 175 ? 15.446 14.697 -17.659 1.00 95.75 175 LEU A O 1
ATOM 1387 N N . LEU A 1 176 ? 17.154 13.502 -18.487 1.00 96.56 176 LEU A N 1
ATOM 1388 C CA . LEU A 1 176 ? 17.108 12.468 -17.446 1.00 96.56 176 LEU A CA 1
ATOM 1389 C C . LEU A 1 176 ? 17.389 13.024 -16.043 1.00 96.56 176 LEU A C 1
ATOM 1391 O O . LEU A 1 176 ? 16.771 12.587 -15.076 1.00 96.56 176 LEU A O 1
ATOM 1395 N N . TYR A 1 177 ? 18.306 13.987 -15.908 1.00 96.50 177 TYR A N 1
ATOM 1396 C CA . TYR A 1 177 ? 18.534 14.658 -14.624 1.00 96.50 177 TYR A CA 1
ATOM 1397 C C . TYR A 1 177 ? 17.302 15.438 -14.164 1.00 96.50 177 TYR A C 1
ATOM 1399 O O . TYR A 1 177 ? 16.938 15.347 -12.994 1.00 96.50 177 TYR A O 1
ATOM 1407 N N . GLN A 1 178 ? 16.650 16.159 -15.076 1.00 96.25 178 GLN A N 1
ATOM 1408 C CA . GLN A 1 178 ? 15.440 16.914 -14.768 1.00 96.25 178 GLN A CA 1
ATOM 1409 C C . GLN A 1 178 ? 14.273 15.988 -14.396 1.00 96.25 178 GLN A C 1
ATOM 1411 O O . GLN A 1 178 ? 13.610 16.224 -13.392 1.00 96.25 178 GLN A O 1
ATOM 1416 N N . GLU A 1 179 ? 14.068 14.900 -15.141 1.00 95.19 179 GLU A N 1
ATOM 1417 C CA . GLU A 1 179 ? 13.033 13.903 -14.844 1.00 95.19 179 GLU A CA 1
ATOM 1418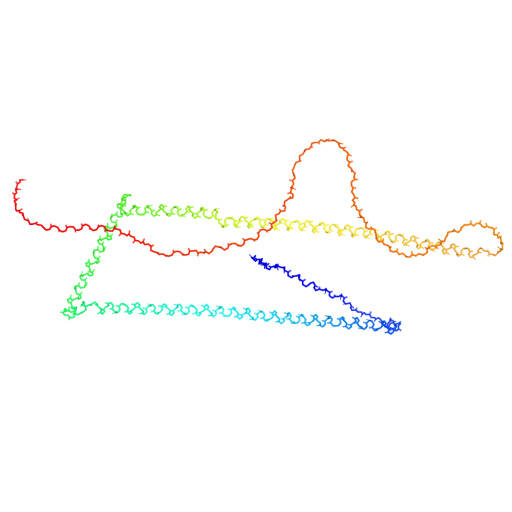 C C . GLU A 1 179 ? 13.264 13.248 -13.474 1.00 95.19 179 GLU A C 1
ATOM 1420 O O . GLU A 1 179 ? 12.337 13.128 -12.678 1.00 95.19 179 GLU A O 1
ATOM 1425 N N . ASN A 1 180 ? 14.511 12.904 -13.138 1.00 94.62 180 ASN A N 1
ATOM 1426 C CA . ASN A 1 180 ? 14.845 12.379 -11.811 1.00 94.62 180 ASN A CA 1
ATOM 1427 C C . ASN A 1 180 ? 14.603 13.400 -10.691 1.00 94.62 180 ASN A C 1
ATOM 1429 O O . ASN A 1 180 ? 14.139 13.030 -9.611 1.00 94.62 180 ASN A O 1
ATOM 1433 N N . GLU A 1 181 ? 14.900 14.679 -10.925 1.00 93.75 181 GLU A N 1
ATOM 1434 C CA . GLU A 1 181 ? 14.598 15.744 -9.967 1.00 93.75 181 GLU A CA 1
ATOM 1435 C C . GLU A 1 181 ? 13.079 15.901 -9.772 1.00 93.75 181 GLU A C 1
ATOM 1437 O O . GLU A 1 181 ? 12.602 16.029 -8.642 1.00 93.75 181 GLU A O 1
ATOM 1442 N N . GLU A 1 182 ? 12.305 15.842 -10.857 1.00 89.19 182 GLU A N 1
ATOM 1443 C CA . GLU A 1 182 ? 10.841 15.895 -10.833 1.00 89.19 182 GLU A CA 1
ATOM 1444 C C . GLU A 1 182 ? 10.230 14.676 -10.129 1.00 89.19 182 GLU A C 1
ATOM 1446 O O . GLU A 1 182 ? 9.323 14.845 -9.312 1.00 89.19 182 GLU A O 1
ATOM 1451 N N . LEU A 1 183 ? 10.765 13.471 -10.345 1.00 88.31 183 LEU A N 1
ATOM 1452 C CA . LEU A 1 183 ? 10.381 12.272 -9.595 1.00 88.31 183 LEU A CA 1
ATOM 1453 C C . LEU A 1 183 ? 10.683 12.433 -8.100 1.00 88.31 183 LEU A C 1
ATOM 1455 O O . LEU A 1 183 ? 9.825 12.134 -7.272 1.00 88.31 183 LEU A O 1
ATOM 1459 N N . GLY A 1 184 ? 11.848 12.977 -7.735 1.00 86.38 184 GLY A N 1
ATOM 1460 C CA . GLY A 1 184 ? 12.188 13.279 -6.340 1.00 86.38 184 GLY A CA 1
ATOM 1461 C C . GLY A 1 184 ? 11.228 14.288 -5.695 1.00 86.38 184 GLY A C 1
ATOM 1462 O O . GLY A 1 184 ? 10.790 14.100 -4.554 1.00 86.38 184 GLY A O 1
ATOM 1463 N N . LYS A 1 185 ? 10.824 15.328 -6.436 1.00 87.00 185 LYS A N 1
ATOM 1464 C CA . LYS A 1 185 ? 9.800 16.293 -5.995 1.00 87.00 185 LYS A CA 1
ATOM 1465 C C . LYS A 1 185 ? 8.425 15.643 -5.870 1.00 87.00 185 LYS A C 1
ATOM 1467 O O . LYS A 1 185 ? 7.731 15.878 -4.885 1.00 87.00 185 LYS A O 1
ATOM 1472 N N . MET A 1 186 ? 8.032 14.802 -6.823 1.00 83.00 186 MET A N 1
ATOM 1473 C CA . MET A 1 186 ? 6.751 14.095 -6.799 1.00 83.00 186 MET A CA 1
ATOM 1474 C C . MET A 1 186 ? 6.679 13.085 -5.651 1.00 83.00 186 MET A C 1
ATOM 1476 O O . MET A 1 186 ? 5.630 12.943 -5.035 1.00 83.00 186 MET A O 1
ATOM 1480 N N . ILE A 1 187 ? 7.780 12.414 -5.320 1.00 80.94 187 ILE A N 1
ATOM 1481 C CA . ILE A 1 187 ? 7.838 11.493 -4.180 1.00 80.94 187 ILE A CA 1
ATOM 1482 C C . ILE A 1 187 ? 7.739 12.272 -2.861 1.00 80.94 187 ILE A C 1
ATOM 1484 O O . ILE A 1 187 ? 6.946 11.906 -2.001 1.00 80.94 187 ILE A O 1
ATOM 1488 N N . SER A 1 188 ? 8.481 13.374 -2.718 1.00 79.31 188 SER A N 1
ATOM 1489 C CA . SER A 1 188 ? 8.527 14.153 -1.468 1.00 79.31 188 SER A CA 1
ATOM 1490 C C . SER A 1 188 ? 7.309 15.051 -1.216 1.00 79.31 188 SER A C 1
ATOM 1492 O O . SER A 1 188 ? 6.976 15.308 -0.064 1.00 79.31 188 SER A O 1
ATOM 1494 N N . SER A 1 189 ? 6.632 15.532 -2.262 1.00 77.69 189 SER A N 1
ATOM 1495 C CA . SER A 1 189 ? 5.488 16.459 -2.151 1.00 77.69 189 SER A CA 1
ATOM 1496 C C . SER A 1 189 ? 4.179 15.911 -2.727 1.00 77.69 189 SER A C 1
ATOM 1498 O O . SER A 1 189 ? 3.149 16.585 -2.700 1.00 77.69 189 SER A O 1
ATOM 1500 N N . GLY A 1 190 ? 4.200 14.696 -3.275 1.00 83.12 190 GLY A N 1
ATOM 1501 C CA . GLY A 1 190 ? 3.046 14.119 -3.946 1.00 83.12 190 GLY A CA 1
ATOM 1502 C C . GLY A 1 190 ? 1.987 13.575 -2.998 1.00 83.12 190 GLY A C 1
ATOM 1503 O O . GLY A 1 190 ? 2.120 13.545 -1.774 1.00 83.12 190 GLY A O 1
ATOM 1504 N N . ARG A 1 191 ? 0.918 13.057 -3.610 1.00 84.94 191 ARG A N 1
ATOM 1505 C CA . ARG A 1 191 ? -0.187 12.387 -2.912 1.00 84.94 191 ARG A CA 1
ATOM 1506 C C . ARG A 1 191 ? 0.299 11.275 -1.974 1.00 84.94 191 ARG A C 1
ATOM 1508 O O . ARG A 1 191 ? -0.339 11.059 -0.953 1.00 84.94 191 ARG A O 1
ATOM 1515 N N . LEU A 1 192 ? 1.407 10.605 -2.301 1.00 83.44 192 LEU A N 1
ATOM 1516 C CA . LEU A 1 192 ? 2.016 9.582 -1.450 1.00 83.44 192 LEU A CA 1
ATOM 1517 C C . LEU A 1 192 ? 2.435 10.163 -0.088 1.00 83.44 192 LEU A C 1
ATOM 1519 O O . LEU A 1 192 ? 1.929 9.706 0.927 1.00 83.44 192 LEU A O 1
ATOM 1523 N N . ALA A 1 193 ? 3.243 11.228 -0.073 1.00 87.88 193 ALA A N 1
ATOM 1524 C CA . ALA A 1 193 ? 3.697 11.879 1.158 1.00 87.88 193 ALA A CA 1
ATOM 1525 C C . ALA A 1 193 ? 2.530 12.431 2.002 1.00 87.88 193 ALA A C 1
ATOM 1527 O O . ALA A 1 193 ? 2.536 12.319 3.228 1.00 87.88 193 ALA A O 1
ATOM 1528 N N . LYS A 1 194 ? 1.483 12.976 1.360 1.00 89.31 194 LYS A N 1
ATOM 1529 C CA . LYS A 1 194 ? 0.264 13.416 2.068 1.00 89.31 194 LYS A CA 1
ATOM 1530 C C . LYS A 1 194 ? -0.464 12.245 2.733 1.00 89.31 194 LYS A C 1
ATOM 1532 O O . LYS A 1 194 ? -0.828 12.346 3.899 1.00 89.31 194 LYS A O 1
ATOM 1537 N N . LEU A 1 195 ? -0.660 11.145 2.001 1.00 90.62 195 LEU A N 1
ATOM 1538 C CA . LEU A 1 195 ? -1.304 9.941 2.532 1.00 90.62 195 LEU A CA 1
ATOM 1539 C C . LEU A 1 195 ? -0.471 9.296 3.647 1.00 90.62 195 LEU A C 1
ATOM 1541 O O . LEU A 1 195 ? -1.041 8.816 4.618 1.00 90.62 195 LEU A O 1
ATOM 1545 N N . GLU A 1 196 ? 0.858 9.315 3.549 1.00 89.81 196 GLU A N 1
ATOM 1546 C CA . GLU A 1 196 ? 1.756 8.853 4.615 1.00 89.81 196 GLU A CA 1
ATOM 1547 C C . GLU A 1 196 ? 1.642 9.720 5.878 1.00 89.81 196 GLU A C 1
ATOM 1549 O O . GLU A 1 196 ? 1.599 9.181 6.985 1.00 89.81 196 GLU A O 1
ATOM 1554 N N . GLY A 1 197 ? 1.522 11.044 5.727 1.00 94.06 197 GLY A N 1
ATOM 1555 C CA . GLY A 1 197 ? 1.275 11.965 6.839 1.00 94.06 197 GLY A CA 1
ATOM 1556 C C . GLY A 1 197 ? -0.094 11.760 7.498 1.00 94.06 197 GLY A C 1
ATOM 1557 O O . GLY A 1 197 ? -0.179 11.664 8.722 1.00 94.06 197 GLY A O 1
ATOM 1558 N N . GLU A 1 198 ? -1.159 11.631 6.699 1.00 95.06 198 GLU A N 1
ATOM 1559 C CA . GLU A 1 198 ? -2.510 11.319 7.195 1.00 95.06 198 GLU A CA 1
ATOM 1560 C C . GLU A 1 198 ? -2.536 9.959 7.913 1.00 95.06 198 GLU A C 1
ATOM 1562 O O . GLU A 1 198 ? -3.096 9.843 9.004 1.00 95.06 198 GLU A O 1
ATOM 1567 N N . LEU A 1 199 ? -1.854 8.949 7.363 1.00 95.38 199 LEU A N 1
ATOM 1568 C CA . LEU A 1 199 ? -1.709 7.632 7.982 1.00 95.38 199 LEU A CA 1
ATOM 1569 C C . LEU A 1 199 ? -0.961 7.701 9.321 1.00 95.38 199 LEU A C 1
ATOM 1571 O O . LEU A 1 199 ? -1.357 7.032 10.277 1.00 95.38 199 LEU A O 1
ATOM 1575 N N . ALA A 1 200 ? 0.117 8.485 9.407 1.00 96.62 200 ALA A N 1
ATOM 1576 C CA . ALA A 1 200 ? 0.864 8.675 10.648 1.00 96.62 200 ALA A CA 1
ATOM 1577 C C . ALA A 1 200 ? 0.002 9.348 11.728 1.00 96.62 200 ALA A C 1
ATOM 1579 O O . ALA A 1 200 ? -0.039 8.872 12.862 1.00 96.62 200 ALA A O 1
ATOM 1580 N N . LEU A 1 201 ? -0.744 10.392 11.358 1.00 97.31 201 LEU A N 1
ATOM 1581 C CA . LEU A 1 201 ? -1.652 11.094 12.265 1.00 97.31 201 LEU A CA 1
ATOM 1582 C C . LEU A 1 201 ? -2.797 10.189 12.748 1.00 97.31 201 LEU A C 1
ATOM 1584 O O . LEU A 1 201 ? -3.165 10.204 13.924 1.00 97.31 201 LEU A O 1
ATOM 1588 N N . GLN A 1 202 ? -3.337 9.351 11.861 1.00 96.25 202 GLN A N 1
ATOM 1589 C CA . GLN A 1 202 ? -4.374 8.390 12.228 1.00 96.25 202 GLN A CA 1
ATOM 1590 C C . GLN A 1 202 ? -3.855 7.318 13.194 1.00 96.25 202 GLN A C 1
ATOM 1592 O O . GLN A 1 202 ? -4.576 6.931 14.114 1.00 96.25 202 GLN A O 1
ATOM 1597 N N . LYS A 1 203 ? -2.604 6.863 13.032 1.00 98.06 203 LYS A N 1
ATOM 1598 C CA . LYS A 1 203 ? -1.964 5.949 13.991 1.00 98.06 203 LYS A CA 1
ATOM 1599 C C . LYS A 1 203 ? -1.825 6.594 15.367 1.00 98.06 203 LYS A C 1
ATOM 1601 O O . LYS A 1 203 ? -2.283 5.999 16.334 1.00 98.06 203 LYS A O 1
ATOM 1606 N N . SER A 1 204 ? -1.307 7.824 15.447 1.00 97.25 204 SER A N 1
ATOM 1607 C CA . SER A 1 204 ? -1.192 8.521 16.736 1.00 97.25 204 SER A CA 1
ATOM 1608 C C . SER A 1 204 ? -2.549 8.749 17.400 1.00 97.25 204 SER A C 1
ATOM 1610 O O . SER A 1 204 ? -2.670 8.575 18.605 1.00 97.25 204 SER A O 1
ATOM 1612 N N . PHE A 1 205 ? -3.591 9.073 16.624 1.00 97.56 205 PHE A N 1
ATOM 1613 C CA . PHE A 1 205 ? -4.944 9.203 17.167 1.00 97.56 205 PHE A CA 1
ATOM 1614 C C . PHE A 1 205 ? -5.474 7.867 17.700 1.00 97.56 205 PHE A C 1
ATOM 1616 O O . PHE A 1 205 ? -6.042 7.814 18.786 1.00 97.56 205 PHE A O 1
ATOM 1623 N N . SER A 1 206 ? -5.263 6.771 16.963 1.00 97.50 206 SER A N 1
ATOM 1624 C CA . SER A 1 206 ? -5.646 5.440 17.436 1.00 97.50 206 SER A CA 1
ATOM 1625 C C . SER A 1 206 ? -4.912 5.047 18.716 1.00 97.50 206 SER A C 1
ATOM 1627 O O . SER A 1 206 ? -5.514 4.378 19.555 1.00 97.50 206 SER A O 1
ATOM 1629 N N . ASP A 1 207 ? -3.638 5.403 18.847 1.00 98.06 207 ASP A N 1
ATOM 1630 C CA . ASP A 1 207 ? -2.843 5.091 20.033 1.00 98.06 207 ASP A CA 1
ATOM 1631 C C . ASP A 1 207 ? -3.288 5.933 21.237 1.00 98.06 207 ASP A C 1
ATOM 1633 O O . ASP A 1 207 ? -3.428 5.388 22.329 1.00 98.06 207 ASP A O 1
ATOM 1637 N N . GLU A 1 208 ? -3.628 7.210 21.036 1.00 98.00 208 GLU A N 1
ATOM 1638 C CA . GLU A 1 208 ? -4.189 8.064 22.092 1.00 98.00 208 GLU A CA 1
ATOM 1639 C C . GLU A 1 208 ? -5.553 7.552 22.574 1.00 98.00 208 GLU A C 1
ATOM 1641 O O . GLU A 1 208 ? -5.807 7.483 23.773 1.00 98.00 208 GLU A O 1
ATOM 1646 N N . VAL A 1 209 ? -6.419 7.109 21.655 1.00 98.25 209 VAL A N 1
ATOM 1647 C CA . VAL A 1 209 ? -7.711 6.510 22.025 1.00 98.25 209 VAL A CA 1
ATOM 1648 C C . VAL A 1 209 ? -7.502 5.243 22.850 1.00 98.25 209 VAL A C 1
ATOM 1650 O O . VAL A 1 209 ? -8.135 5.091 23.892 1.00 98.25 209 VAL A O 1
ATOM 1653 N N . LYS A 1 210 ? -6.588 4.356 22.437 1.00 98.31 210 LYS A N 1
ATOM 1654 C CA . LYS A 1 210 ? -6.255 3.154 23.220 1.00 98.31 210 LYS A CA 1
ATOM 1655 C C . LYS A 1 210 ? -5.711 3.510 24.600 1.00 98.31 210 LYS A C 1
ATOM 1657 O O . LYS A 1 210 ? -6.112 2.884 25.571 1.00 98.31 210 LYS A O 1
ATOM 1662 N N . LYS A 1 211 ? -4.849 4.525 24.692 1.00 98.31 211 LYS A N 1
ATOM 1663 C CA . LYS A 1 211 ? -4.314 5.012 25.967 1.00 98.31 211 LYS A CA 1
ATOM 1664 C C . LYS A 1 211 ? -5.426 5.542 26.874 1.00 98.31 211 LYS A C 1
ATOM 1666 O O . LYS A 1 211 ? -5.528 5.111 28.016 1.00 98.31 211 LYS A O 1
ATOM 1671 N N . SER A 1 212 ? -6.314 6.385 26.345 1.00 97.25 212 SER A N 1
ATOM 1672 C CA . SER A 1 212 ? -7.461 6.909 27.099 1.00 97.25 212 SER A CA 1
ATOM 1673 C C . SER A 1 212 ? -8.420 5.808 27.560 1.00 97.25 212 SER A C 1
ATOM 1675 O O . SER A 1 212 ? -8.978 5.887 28.648 1.00 97.25 212 SER A O 1
ATOM 1677 N N . GLN A 1 213 ? -8.586 4.756 26.753 1.00 97.69 213 GLN A N 1
ATOM 1678 C CA . GLN A 1 213 ? -9.404 3.605 27.109 1.00 97.69 213 GLN A CA 1
ATOM 1679 C C . GLN A 1 213 ? -8.741 2.774 28.211 1.00 97.69 213 GLN A C 1
ATOM 1681 O O . GLN A 1 213 ? -9.426 2.417 29.160 1.00 97.69 213 GLN A O 1
ATOM 1686 N N . SER A 1 214 ? -7.423 2.552 28.151 1.00 97.88 214 SER A N 1
ATOM 1687 C CA . SER A 1 214 ? -6.709 1.868 29.236 1.00 97.88 214 SER A CA 1
ATOM 1688 C C . SER A 1 214 ? -6.729 2.652 30.551 1.00 97.88 214 SER A C 1
ATOM 1690 O O . SER A 1 214 ? -6.884 2.049 31.604 1.00 97.88 214 SER A O 1
ATOM 1692 N N . GLU A 1 215 ? -6.629 3.985 30.497 1.00 97.94 215 GLU A N 1
ATOM 1693 C CA . GLU A 1 215 ? -6.741 4.849 31.683 1.00 97.94 215 GLU A CA 1
ATOM 1694 C C . GLU A 1 215 ? -8.156 4.798 32.282 1.00 97.94 215 GLU A C 1
ATOM 1696 O O . GLU A 1 215 ? -8.323 4.800 33.499 1.00 97.94 215 GLU A O 1
ATOM 1701 N N . LEU A 1 216 ? -9.190 4.723 31.436 1.00 97.88 216 LEU A N 1
ATOM 1702 C CA . LEU A 1 216 ? -10.570 4.576 31.895 1.00 97.88 216 LEU A CA 1
ATOM 1703 C C . LEU A 1 216 ? -10.830 3.195 32.507 1.00 97.88 216 LEU A C 1
ATOM 1705 O O . LEU A 1 216 ? -11.545 3.111 33.502 1.00 97.88 216 LEU A O 1
ATOM 1709 N N . ASP A 1 217 ? -10.269 2.136 31.926 1.00 97.75 217 ASP A N 1
ATOM 1710 C CA . ASP A 1 217 ? -10.379 0.778 32.466 1.00 97.75 217 ASP A CA 1
ATOM 1711 C C . ASP A 1 217 ? -9.705 0.678 33.848 1.00 97.75 217 ASP A C 1
ATOM 1713 O O . ASP A 1 217 ? -10.270 0.065 34.751 1.00 97.75 217 ASP A O 1
ATOM 1717 N N . GLU A 1 218 ? -8.546 1.323 34.039 1.00 98.12 218 GLU A N 1
ATOM 1718 C CA . GLU A 1 218 ? -7.871 1.424 35.345 1.00 98.12 218 GLU A CA 1
ATOM 1719 C C . GLU A 1 218 ? -8.750 2.162 36.365 1.00 98.12 218 GLU A C 1
ATOM 1721 O O . GLU A 1 218 ? -9.005 1.648 37.451 1.00 98.12 218 GLU A O 1
ATOM 1726 N N . PHE A 1 219 ? -9.327 3.307 35.984 1.00 97.94 219 PHE A N 1
ATOM 1727 C CA . PHE A 1 219 ? -10.257 4.037 36.852 1.00 97.94 219 PHE A CA 1
ATOM 1728 C C . PHE A 1 219 ? -11.506 3.220 37.219 1.00 97.94 219 PHE A C 1
ATOM 1730 O O . PHE A 1 219 ? -12.039 3.337 38.323 1.00 97.94 219 PHE A O 1
ATOM 1737 N N . LEU A 1 220 ? -12.007 2.406 36.289 1.00 97.94 220 LEU A N 1
ATOM 1738 C CA . LEU A 1 220 ? -13.166 1.555 36.534 1.00 97.94 220 LEU A CA 1
ATOM 1739 C C . LEU A 1 220 ? -12.828 0.434 37.522 1.00 97.94 220 LEU A C 1
ATOM 1741 O O . LEU A 1 220 ? -13.639 0.141 38.397 1.00 97.94 220 LEU A O 1
ATOM 1745 N N . GLN A 1 221 ? -11.619 -0.123 37.433 1.00 97.88 221 GLN A N 1
ATOM 1746 C CA . GLN A 1 221 ? -11.118 -1.085 38.408 1.00 97.88 221 GLN A CA 1
ATOM 1747 C C . GLN A 1 221 ? -10.990 -0.461 39.807 1.00 97.88 221 GLN A C 1
ATOM 1749 O O . GLN A 1 221 ? -11.459 -1.060 40.772 1.00 97.88 221 GLN A O 1
ATOM 1754 N N . ASP A 1 222 ? -10.431 0.747 39.920 1.00 98.00 222 ASP A N 1
ATOM 1755 C CA . ASP A 1 222 ? -10.328 1.454 41.205 1.00 98.00 222 ASP A CA 1
ATOM 1756 C C . ASP A 1 222 ? -11.712 1.675 41.841 1.00 98.00 222 ASP A C 1
ATOM 1758 O O . ASP A 1 222 ? -11.905 1.479 43.043 1.00 98.00 222 ASP A O 1
ATOM 1762 N N . LEU A 1 223 ? -12.710 2.043 41.029 1.00 97.88 223 LEU A N 1
ATOM 1763 C CA . LEU A 1 223 ? -14.087 2.192 41.499 1.00 97.88 223 LEU A CA 1
ATOM 1764 C C . LEU A 1 223 ? -14.700 0.867 41.966 1.00 97.88 223 LEU A C 1
ATOM 1766 O O . LEU A 1 223 ? -15.438 0.865 42.954 1.00 97.88 223 LEU A O 1
ATOM 1770 N N . ASP A 1 224 ? -14.420 -0.242 41.282 1.00 98.00 224 ASP A N 1
ATOM 1771 C CA . ASP A 1 224 ? -14.870 -1.566 41.717 1.00 98.00 224 ASP A CA 1
ATOM 1772 C C . ASP A 1 224 ? -14.238 -1.936 43.071 1.00 98.00 224 ASP A C 1
ATOM 1774 O O . ASP A 1 224 ? -14.953 -2.368 43.981 1.00 98.00 224 ASP A O 1
ATOM 1778 N N . GLU A 1 225 ? -12.939 -1.674 43.258 1.00 97.88 225 GLU A N 1
ATOM 1779 C CA . GLU A 1 225 ? -12.237 -1.879 44.535 1.00 97.88 225 GLU A CA 1
ATOM 1780 C C . GLU A 1 225 ? -12.849 -1.031 45.671 1.00 97.88 225 GLU A C 1
ATOM 1782 O O . GLU A 1 225 ? -13.123 -1.543 46.766 1.00 97.88 225 GLU A O 1
ATOM 1787 N N . ASP A 1 226 ? -13.154 0.243 45.411 1.00 98.06 226 ASP A N 1
ATOM 1788 C CA . ASP A 1 226 ? -13.813 1.134 46.374 1.00 98.06 226 ASP A CA 1
ATOM 1789 C C . ASP A 1 226 ? -15.233 0.659 46.731 1.00 98.06 226 ASP A C 1
ATOM 1791 O O . ASP A 1 226 ? -15.644 0.691 47.902 1.00 98.06 226 ASP A O 1
ATOM 1795 N N . VAL A 1 227 ? -16.003 0.191 45.743 1.00 97.94 227 VAL A N 1
ATOM 1796 C CA . VAL A 1 227 ? -17.354 -0.349 45.959 1.00 97.94 227 VAL A CA 1
ATOM 1797 C C . VAL A 1 227 ? -17.305 -1.634 46.783 1.00 97.94 227 VAL A C 1
ATOM 1799 O O . VAL A 1 227 ? -18.108 -1.778 47.713 1.00 97.94 227 VAL A O 1
ATOM 1802 N N . GLU A 1 228 ? -16.363 -2.538 46.514 1.00 97.06 228 GLU A N 1
ATOM 1803 C CA . GLU A 1 228 ? -16.146 -3.747 47.319 1.00 97.06 228 GLU A CA 1
ATOM 1804 C C . GLU A 1 228 ? -15.741 -3.408 48.767 1.00 97.06 228 GLU A C 1
ATOM 1806 O O . GLU A 1 228 ? -16.259 -4.000 49.729 1.00 97.06 228 GLU A O 1
ATOM 1811 N N . GLY A 1 229 ? -14.878 -2.403 48.953 1.00 97.88 229 GLY A N 1
ATOM 1812 C CA . GLY A 1 229 ? -14.486 -1.896 50.271 1.00 97.88 229 GLY A CA 1
ATOM 1813 C C . GLY A 1 229 ? -15.664 -1.304 51.058 1.00 97.88 229 GLY A C 1
ATOM 1814 O O . GLY A 1 229 ? -15.879 -1.624 52.240 1.00 97.88 229 GLY A O 1
ATOM 1815 N N . MET A 1 230 ? -16.492 -0.488 50.402 1.00 97.50 230 MET A N 1
ATOM 1816 C CA . MET A 1 230 ? -17.711 0.063 51.001 1.00 97.50 230 MET A CA 1
ATOM 1817 C C . MET A 1 230 ? -18.740 -1.029 51.313 1.00 97.50 230 MET A C 1
ATOM 1819 O O . MET A 1 230 ? -19.312 -1.027 52.407 1.00 97.50 230 MET A O 1
ATOM 1823 N N . GLN A 1 231 ? -18.950 -1.999 50.416 1.00 97.38 231 GLN A N 1
ATOM 1824 C CA . GLN A 1 231 ? -19.834 -3.144 50.667 1.00 97.38 231 GLN A CA 1
ATOM 1825 C C . GLN A 1 231 ? -19.376 -3.966 51.875 1.00 97.38 231 GLN A C 1
ATOM 1827 O O . GLN A 1 231 ? -20.206 -4.332 52.713 1.00 97.38 231 GLN A O 1
ATOM 1832 N N . SER A 1 232 ? -18.069 -4.191 52.021 1.00 97.56 232 SER A N 1
ATOM 1833 C CA . SER A 1 232 ? -17.491 -4.873 53.186 1.00 97.56 232 SER A CA 1
ATOM 1834 C C . SER A 1 232 ? -17.791 -4.124 54.490 1.00 97.56 232 SER A C 1
ATOM 1836 O O . SER A 1 232 ? -18.197 -4.728 55.488 1.00 97.56 232 SER A O 1
ATOM 1838 N N . THR A 1 233 ? -17.675 -2.793 54.470 1.00 97.56 233 THR A N 1
ATOM 1839 C CA . THR A 1 233 ? -17.994 -1.932 55.621 1.00 97.56 233 THR A CA 1
ATOM 1840 C C . THR A 1 233 ? -19.487 -1.964 55.961 1.00 97.56 233 THR A C 1
ATOM 1842 O O . THR A 1 233 ? -19.861 -2.110 57.127 1.00 97.56 233 THR A O 1
ATOM 1845 N N . ILE A 1 234 ? -20.359 -1.886 54.951 1.00 97.00 234 ILE A N 1
ATOM 1846 C CA . ILE A 1 234 ? -21.814 -1.981 55.130 1.00 97.00 234 ILE A CA 1
ATOM 1847 C C . ILE A 1 234 ? -22.185 -3.329 55.751 1.00 97.00 234 ILE A C 1
ATOM 1849 O O . ILE A 1 234 ? -22.963 -3.371 56.706 1.00 97.00 234 ILE A O 1
ATOM 1853 N N . TYR A 1 235 ? -21.614 -4.425 55.249 1.00 97.56 235 TYR A N 1
ATOM 1854 C CA . TYR A 1 235 ? -21.868 -5.761 55.778 1.00 97.56 235 TYR A CA 1
ATOM 1855 C C . TYR A 1 235 ? -21.459 -5.882 57.253 1.00 97.56 235 TYR A C 1
ATOM 1857 O O . TYR A 1 235 ? -22.223 -6.408 58.070 1.00 97.56 235 TYR A O 1
ATOM 1865 N N . TYR A 1 236 ? -20.294 -5.340 57.618 1.00 97.81 236 TYR A N 1
ATOM 1866 C CA . TYR A 1 236 ? -19.830 -5.304 59.004 1.00 97.81 236 TYR A CA 1
ATOM 1867 C C . TYR A 1 236 ? -20.820 -4.559 59.920 1.00 97.81 236 TYR A C 1
ATOM 1869 O O . TYR A 1 236 ? -21.276 -5.111 60.926 1.00 97.81 236 TYR A O 1
ATOM 1877 N N . LEU A 1 237 ? -21.238 -3.351 59.530 1.00 97.25 237 LEU A N 1
ATOM 1878 C CA . LEU A 1 237 ? -22.199 -2.552 60.300 1.00 97.25 237 LEU A CA 1
ATOM 1879 C C . LEU A 1 237 ? -23.570 -3.237 60.408 1.00 97.25 237 LEU A C 1
ATOM 1881 O O . LEU A 1 237 ? -24.186 -3.234 61.475 1.00 97.25 237 LEU A O 1
ATOM 1885 N N . GLN A 1 238 ? -24.045 -3.880 59.338 1.00 95.75 238 GLN A N 1
ATOM 1886 C CA . GLN A 1 238 ? -25.283 -4.666 59.366 1.00 95.75 238 GLN A CA 1
ATOM 1887 C C . GLN A 1 238 ? -25.195 -5.842 60.347 1.00 95.75 238 GLN A C 1
ATOM 1889 O O . GLN A 1 238 ? -26.174 -6.144 61.039 1.00 95.75 238 GLN A O 1
ATOM 1894 N N . GLN A 1 239 ? -24.038 -6.503 60.433 1.00 96.94 239 GLN A N 1
ATOM 1895 C CA . GLN A 1 239 ? -23.818 -7.579 61.395 1.00 96.94 239 GLN A CA 1
ATOM 1896 C C . GLN A 1 239 ? -23.849 -7.053 62.836 1.00 96.94 239 GLN A C 1
ATOM 1898 O O . GLN A 1 239 ? -24.448 -7.684 63.710 1.00 96.94 239 GLN A O 1
ATOM 1903 N N . GLU A 1 240 ? -23.236 -5.901 63.092 1.00 96.56 240 GLU A N 1
ATOM 1904 C CA . GLU A 1 240 ? -23.196 -5.280 64.418 1.00 96.56 240 GLU A CA 1
ATOM 1905 C C . GLU A 1 240 ? -24.579 -4.777 64.866 1.00 96.56 240 GLU A C 1
ATOM 1907 O O . GLU A 1 240 ? -25.005 -5.034 65.997 1.00 96.56 240 GLU A O 1
ATOM 1912 N N . LEU A 1 241 ? -25.358 -4.191 63.950 1.00 95.94 241 LEU A N 1
ATOM 1913 C CA . LEU A 1 241 ? -26.770 -3.861 64.178 1.00 95.94 241 LEU A CA 1
ATOM 1914 C C . LEU A 1 241 ? -27.624 -5.104 64.461 1.00 95.94 241 LEU A C 1
ATOM 1916 O O . LEU A 1 241 ? -28.516 -5.068 65.308 1.00 95.94 241 LEU A O 1
ATOM 1920 N N . ARG A 1 242 ? -27.355 -6.228 63.789 1.00 96.12 242 ARG A N 1
ATOM 1921 C CA . ARG A 1 242 ? -28.069 -7.483 64.057 1.00 96.12 242 ARG A CA 1
ATOM 1922 C C . ARG A 1 242 ? -27.731 -8.033 65.444 1.00 96.12 242 ARG A C 1
ATOM 1924 O O . ARG A 1 242 ? -28.645 -8.355 66.193 1.00 96.12 242 ARG A O 1
ATOM 1931 N N . LYS A 1 243 ? -26.447 -8.052 65.821 1.00 96.25 243 LYS A N 1
ATOM 1932 C CA . LYS A 1 243 ? -25.993 -8.479 67.159 1.00 96.25 243 LYS A CA 1
ATOM 1933 C C . LYS A 1 243 ? -26.624 -7.641 68.273 1.00 96.25 243 LYS A C 1
ATOM 1935 O O . LYS A 1 243 ? -27.121 -8.196 69.249 1.00 96.25 243 LYS A O 1
ATOM 1940 N N . THR A 1 244 ? -26.624 -6.316 68.127 1.00 94.50 244 THR A N 1
ATOM 1941 C CA . THR A 1 244 ? -27.228 -5.407 69.116 1.00 94.50 244 THR A CA 1
ATOM 1942 C C . THR A 1 244 ? -28.744 -5.574 69.193 1.00 94.50 244 THR A C 1
ATOM 1944 O O . THR A 1 244 ? -29.288 -5.633 70.294 1.00 94.50 244 THR A O 1
ATOM 1947 N N . LYS A 1 245 ? -29.430 -5.738 68.055 1.00 95.25 245 LYS A N 1
ATOM 1948 C CA . LYS A 1 245 ? -30.870 -6.034 68.016 1.00 95.25 245 LYS A CA 1
ATOM 1949 C C . LYS A 1 245 ? -31.209 -7.371 68.682 1.00 95.25 245 LYS A C 1
ATOM 1951 O O . LYS A 1 245 ? -32.181 -7.447 69.432 1.00 95.25 245 LYS A O 1
ATOM 1956 N N . ASP A 1 246 ? -30.407 -8.408 68.451 1.00 94.38 246 ASP A N 1
ATOM 1957 C CA . ASP A 1 246 ? -30.590 -9.715 69.084 1.00 94.38 246 ASP A CA 1
ATOM 1958 C C . ASP A 1 246 ? -30.394 -9.624 70.603 1.00 94.38 246 ASP A C 1
ATOM 1960 O O . ASP A 1 246 ? -31.234 -10.130 71.352 1.00 94.38 246 ASP A O 1
ATOM 1964 N N . ALA A 1 247 ? -29.357 -8.916 71.063 1.00 93.75 247 ALA A N 1
ATOM 1965 C CA . ALA A 1 247 ? -29.117 -8.658 72.483 1.00 93.75 247 ALA A CA 1
ATOM 1966 C C . ALA A 1 247 ? -30.260 -7.855 73.132 1.00 93.75 247 ALA A C 1
ATOM 1968 O O . ALA A 1 247 ? -30.731 -8.219 74.209 1.00 93.75 247 ALA A O 1
ATOM 1969 N N . LEU A 1 248 ? -30.767 -6.818 72.455 1.00 92.75 248 LEU A N 1
ATOM 1970 C CA . LEU A 1 248 ? -31.927 -6.049 72.913 1.00 92.75 248 LEU A CA 1
ATOM 1971 C C . LEU A 1 248 ? -33.159 -6.953 73.056 1.00 92.75 248 LEU A C 1
ATOM 1973 O O . LEU A 1 248 ? -33.810 -6.952 74.096 1.00 92.75 248 LEU A O 1
ATOM 1977 N N . SER A 1 249 ? -33.428 -7.793 72.052 1.00 90.75 249 SER A N 1
ATOM 1978 C CA . SER A 1 249 ? -34.554 -8.732 72.091 1.00 90.75 249 SER A CA 1
ATOM 1979 C C . SER A 1 249 ? -34.431 -9.760 73.224 1.00 90.75 249 SER A C 1
ATOM 1981 O O . SER A 1 249 ? -35.439 -10.197 73.778 1.00 90.75 249 SER A O 1
ATOM 1983 N N . GLN A 1 250 ? -33.208 -10.170 73.581 1.00 91.81 250 GLN A N 1
ATOM 1984 C CA . GLN A 1 250 ? -32.960 -11.046 74.727 1.00 91.81 250 GLN A CA 1
ATOM 1985 C C . GLN A 1 250 ? -33.256 -10.320 76.041 1.00 91.81 250 GLN A C 1
ATOM 1987 O O . GLN A 1 250 ? -34.028 -10.842 76.843 1.00 91.81 250 GLN A O 1
ATOM 1992 N N . ALA A 1 251 ? -32.749 -9.098 76.215 1.00 87.50 251 ALA A N 1
ATOM 1993 C CA . ALA A 1 251 ? -33.028 -8.280 77.394 1.00 87.50 251 ALA A CA 1
ATOM 1994 C C . ALA A 1 251 ? -34.533 -7.977 77.554 1.00 87.50 251 ALA A C 1
ATOM 1996 O O . ALA A 1 251 ? -35.073 -8.063 78.655 1.00 87.50 251 ALA A O 1
ATOM 1997 N N . GLU A 1 252 ? -35.252 -7.695 76.464 1.00 87.50 252 GLU A N 1
ATOM 1998 C CA . GLU A 1 252 ? -36.711 -7.512 76.483 1.00 87.50 252 GLU A CA 1
ATOM 1999 C C . GLU A 1 252 ? -37.459 -8.788 76.907 1.00 87.50 252 GLU A C 1
ATOM 2001 O O . GLU A 1 252 ? -38.434 -8.718 77.667 1.00 87.50 252 GLU A O 1
ATOM 2006 N N . ARG A 1 253 ? -37.005 -9.971 76.463 1.00 85.88 253 ARG A N 1
ATOM 2007 C CA . ARG A 1 253 ? -37.553 -11.267 76.913 1.00 85.88 253 ARG A CA 1
ATOM 2008 C C . ARG A 1 253 ? -37.285 -11.515 78.397 1.00 85.88 253 ARG A C 1
ATOM 2010 O O . ARG A 1 253 ? -38.183 -11.968 79.106 1.00 85.88 253 ARG A O 1
ATOM 2017 N N . GLU A 1 254 ? -36.092 -11.191 78.881 1.00 84.75 254 GLU A N 1
ATOM 2018 C CA . GLU A 1 254 ? -35.750 -11.293 80.303 1.00 84.75 254 GLU A CA 1
ATOM 2019 C C . GLU A 1 254 ? -36.619 -10.352 81.149 1.00 84.75 254 GLU A C 1
ATOM 2021 O O . GLU A 1 254 ? -37.263 -10.802 82.101 1.00 84.75 254 GLU A O 1
ATOM 2026 N N . LEU A 1 255 ? -36.758 -9.085 80.749 1.00 79.69 255 LEU A N 1
ATOM 2027 C CA . LEU A 1 255 ? -37.621 -8.110 81.426 1.00 79.69 255 LEU A CA 1
ATOM 2028 C C . LEU A 1 255 ? -39.093 -8.533 81.443 1.00 79.69 255 LEU A C 1
ATOM 2030 O O . LEU A 1 255 ? -39.769 -8.393 82.460 1.00 79.69 255 LEU A O 1
ATOM 2034 N N . SER A 1 256 ? -39.610 -9.076 80.343 1.00 76.38 256 SER A N 1
ATOM 2035 C CA . SER A 1 256 ? -40.995 -9.561 80.286 1.00 76.38 256 SER A CA 1
ATOM 2036 C C . SER A 1 256 ? -41.214 -10.849 81.090 1.00 76.38 256 SER A C 1
ATOM 2038 O O . SER A 1 256 ? -42.305 -11.043 81.634 1.00 76.38 256 SER A O 1
ATOM 2040 N N . SER A 1 257 ? -40.190 -11.695 81.234 1.00 76.94 257 SER A N 1
ATOM 2041 C CA . SER A 1 257 ? -40.231 -12.852 82.135 1.00 76.94 257 SER A CA 1
ATOM 2042 C C . SER A 1 257 ? -40.256 -12.437 83.612 1.00 76.94 257 SER A C 1
ATOM 2044 O O . SER A 1 257 ? -41.085 -12.945 84.364 1.00 76.94 257 SER A O 1
ATOM 2046 N N . LEU A 1 258 ? -39.452 -11.441 84.000 1.00 71.50 258 LEU A N 1
ATOM 2047 C CA . LEU A 1 258 ? -39.431 -10.865 85.350 1.00 71.50 258 LEU A CA 1
ATOM 2048 C C . LEU A 1 258 ? -40.736 -10.120 85.669 1.00 71.50 258 LEU A C 1
ATOM 2050 O O . LEU A 1 258 ? -41.312 -10.302 86.738 1.00 71.50 258 LEU A O 1
ATOM 2054 N N . ARG A 1 259 ? -41.285 -9.369 84.706 1.00 65.56 259 ARG A N 1
ATOM 2055 C CA . ARG A 1 259 ? -42.564 -8.653 84.854 1.00 65.56 259 ARG A CA 1
ATOM 2056 C C . ARG A 1 259 ? -43.771 -9.583 85.038 1.00 65.56 259 ARG A C 1
ATOM 2058 O O . ARG A 1 259 ? -44.755 -9.178 85.641 1.00 65.56 259 ARG A O 1
ATOM 2065 N N . LYS A 1 260 ? -43.720 -10.828 84.546 1.00 58.16 260 LYS A N 1
ATOM 2066 C CA . LYS A 1 260 ? -44.758 -11.847 84.807 1.00 58.16 260 LYS A CA 1
ATOM 2067 C C . LYS A 1 260 ? -44.678 -12.460 86.210 1.00 58.16 260 LYS A C 1
ATOM 2069 O O . LYS A 1 260 ? -45.638 -13.103 86.626 1.00 58.16 260 LYS A O 1
ATOM 2074 N N . VAL A 1 261 ? -43.568 -12.274 86.923 1.00 58.59 261 VAL A N 1
ATOM 2075 C CA . VAL A 1 261 ? -43.380 -12.756 88.301 1.00 58.59 261 VAL A CA 1
ATOM 2076 C C . VAL A 1 261 ? -43.875 -11.722 89.330 1.00 58.59 261 VAL A C 1
ATOM 2078 O O . VAL A 1 261 ? -44.246 -12.101 90.438 1.00 58.59 261 VAL A O 1
ATOM 2081 N N . GLU A 1 262 ? -44.004 -10.442 88.958 1.00 46.41 262 GLU A N 1
ATOM 2082 C CA . GLU A 1 262 ? -44.481 -9.359 89.834 1.00 46.41 262 GLU A CA 1
ATOM 2083 C C . GLU A 1 262 ? -45.907 -8.870 89.482 1.00 46.41 262 GLU A C 1
ATOM 2085 O O . GLU A 1 262 ? -46.075 -7.885 88.766 1.00 46.41 262 GLU A O 1
ATOM 2090 N N . SER A 1 263 ? -46.943 -9.558 90.006 1.00 39.12 263 SER A N 1
ATOM 2091 C CA . SER A 1 263 ? -48.117 -8.978 90.727 1.00 39.12 263 SER A CA 1
ATOM 2092 C C . SER A 1 263 ? -49.454 -9.739 90.552 1.00 39.12 263 SER A C 1
ATOM 2094 O O . SER A 1 263 ? -49.860 -10.042 89.427 1.00 39.12 263 SER A O 1
ATOM 2096 N N . PRO A 1 264 ? -50.230 -9.897 91.652 1.00 40.31 264 PRO A N 1
ATOM 2097 C CA . PRO A 1 264 ? -51.656 -9.566 91.669 1.00 40.31 264 PRO A CA 1
ATOM 2098 C C . PRO A 1 264 ? -51.976 -8.437 92.681 1.00 40.31 264 PRO A C 1
ATOM 2100 O O . PRO A 1 264 ? -51.740 -8.623 93.871 1.00 40.31 264 PRO A O 1
ATOM 2103 N N . ALA A 1 265 ? -52.561 -7.309 92.232 1.00 37.12 265 ALA A N 1
ATOM 2104 C CA . ALA A 1 265 ? -53.655 -6.533 92.876 1.00 37.12 265 ALA A CA 1
ATOM 2105 C C . ALA A 1 265 ? -53.895 -5.139 92.220 1.00 37.12 265 ALA A C 1
ATOM 2107 O O . ALA A 1 265 ? -52.978 -4.540 91.671 1.00 37.12 265 ALA A O 1
ATOM 2108 N N . LEU A 1 266 ? -55.161 -4.685 92.292 1.00 40.00 266 LEU A N 1
ATOM 2109 C CA . LEU A 1 266 ? -55.880 -3.538 91.677 1.00 40.00 266 LEU A CA 1
ATOM 2110 C C . LEU A 1 266 ? -55.302 -2.123 92.002 1.00 40.00 266 LEU A C 1
ATOM 2112 O O . LEU A 1 266 ? -54.492 -2.027 92.913 1.00 40.00 266 LEU A O 1
ATOM 2116 N N . SER A 1 267 ? -55.637 -0.976 91.365 1.00 38.19 267 SER A N 1
ATOM 2117 C CA . SER A 1 267 ? -56.943 -0.403 90.933 1.00 38.19 267 SER A CA 1
ATOM 2118 C C . SER A 1 267 ? -56.809 0.922 90.116 1.00 38.19 267 SER A C 1
ATOM 2120 O O . SER A 1 267 ? -55.893 1.683 90.404 1.00 38.19 267 SER A O 1
ATOM 2122 N N . GLU A 1 268 ? -57.746 1.162 89.168 1.00 36.53 268 GLU A N 1
ATOM 2123 C CA . GLU A 1 268 ? -58.519 2.396 88.767 1.00 36.53 268 GLU A CA 1
ATOM 2124 C C . GLU A 1 268 ? -57.910 3.828 88.867 1.00 36.53 268 GLU A C 1
ATOM 2126 O O . GLU A 1 268 ? -57.148 4.111 89.775 1.00 36.53 268 GLU A O 1
ATOM 2131 N N . GLU A 1 269 ? -58.261 4.892 88.117 1.00 34.03 269 GLU A N 1
ATOM 2132 C CA . GLU A 1 269 ? -58.965 5.232 86.859 1.00 34.03 269 GLU A CA 1
ATOM 2133 C C . GLU A 1 269 ? -58.680 6.746 86.566 1.00 34.03 269 GLU A C 1
ATOM 2135 O O . GLU A 1 269 ? -58.681 7.545 87.494 1.00 34.03 269 GLU A O 1
ATOM 2140 N N . LYS A 1 270 ? -58.525 7.116 85.275 1.00 40.00 270 LYS A N 1
ATOM 2141 C CA . LYS A 1 270 ? -58.892 8.378 84.546 1.00 40.00 270 LYS A CA 1
ATOM 2142 C C . LYS A 1 270 ? -58.386 9.765 85.045 1.00 40.00 270 LYS A C 1
ATOM 2144 O O . LYS A 1 270 ? -58.572 10.159 86.183 1.00 40.00 270 LYS A O 1
ATOM 2149 N N . THR A 1 271 ? -57.851 10.646 84.184 1.00 32.66 271 THR A N 1
ATOM 2150 C CA . THR A 1 271 ? -58.554 11.318 83.063 1.00 32.66 271 THR A CA 1
ATOM 2151 C C . THR A 1 271 ? -57.599 12.000 82.054 1.00 32.66 271 THR A C 1
ATOM 2153 O O . THR A 1 271 ? -56.564 12.523 82.441 1.00 32.66 271 THR A O 1
ATOM 2156 N N . ASN A 1 272 ? -58.027 11.996 80.777 1.00 34.22 272 ASN A N 1
ATOM 2157 C CA . ASN A 1 272 ? -57.843 12.956 79.661 1.00 34.22 272 ASN A CA 1
ATOM 2158 C C . ASN A 1 272 ? -56.466 13.627 79.452 1.00 34.22 272 ASN A C 1
ATOM 2160 O O . ASN A 1 272 ? -55.991 14.355 80.304 1.00 34.22 272 ASN A O 1
ATOM 2164 N N . GLY A 1 273 ? -55.809 13.592 78.294 1.00 33.56 273 GLY A N 1
ATOM 2165 C CA . GLY A 1 273 ? -56.181 13.230 76.929 1.00 33.56 273 GLY A CA 1
ATOM 2166 C C . GLY A 1 273 ? -55.374 14.131 75.983 1.00 33.56 273 GLY A C 1
ATOM 2167 O O . GLY A 1 273 ? -55.230 15.305 76.285 1.00 33.56 273 GLY A O 1
ATOM 2168 N N . VAL A 1 274 ? -54.843 13.590 74.886 1.00 35.53 274 VAL A N 1
ATOM 2169 C CA . VAL A 1 274 ? -54.654 14.227 73.564 1.00 35.53 274 VAL A CA 1
ATOM 2170 C C . VAL A 1 274 ? -54.274 13.083 72.618 1.00 35.53 274 VAL A C 1
ATOM 2172 O O . VAL A 1 274 ? -53.302 12.366 72.838 1.00 35.53 274 VAL A O 1
ATOM 2175 N N . LYS A 1 275 ? -55.119 12.877 71.607 1.00 44.12 275 LYS A N 1
ATOM 2176 C CA . LYS A 1 275 ? -54.910 11.958 70.488 1.00 44.12 275 LYS A CA 1
ATOM 2177 C C . LYS A 1 275 ? -53.902 12.568 69.520 1.00 44.12 275 LYS A C 1
ATOM 2179 O O . LYS A 1 275 ? -54.123 13.699 69.101 1.00 44.12 275 LYS A O 1
ATOM 2184 N N . LEU A 1 276 ? -52.939 11.779 69.059 1.00 36.31 276 LEU A N 1
ATOM 2185 C CA . LEU A 1 276 ? -52.488 11.820 67.669 1.00 36.31 276 LEU A CA 1
ATOM 2186 C C . LEU A 1 276 ? -52.357 10.375 67.186 1.00 36.31 276 LEU A C 1
ATOM 2188 O O . LEU A 1 276 ? -51.827 9.522 67.890 1.00 36.31 276 LEU A O 1
ATOM 2192 N N . ASN A 1 277 ? -52.996 10.121 66.049 1.00 33.28 277 ASN A N 1
ATOM 2193 C CA . ASN A 1 277 ? -53.210 8.811 65.461 1.00 33.28 277 ASN A CA 1
ATOM 2194 C C . ASN A 1 277 ? -51.923 8.267 64.836 1.00 33.28 277 ASN A C 1
ATOM 2196 O O . ASN A 1 277 ? -51.140 9.025 64.268 1.00 33.28 277 ASN A O 1
ATOM 2200 N N . ASP A 1 278 ? -51.792 6.943 64.888 1.00 40.56 278 ASP A N 1
ATOM 2201 C CA . ASP A 1 278 ? -51.030 6.151 63.929 1.00 40.56 278 ASP A CA 1
ATOM 2202 C C . ASP A 1 278 ? -51.477 6.479 62.499 1.00 40.56 278 ASP A C 1
ATOM 2204 O O . ASP A 1 278 ? -52.668 6.407 62.182 1.00 40.56 278 ASP A O 1
ATOM 2208 N N . GLU A 1 279 ? -50.513 6.750 61.625 1.00 33.31 279 GLU A N 1
ATOM 2209 C CA . GLU A 1 279 ? -50.671 6.547 60.190 1.00 33.31 279 GLU A CA 1
ATOM 2210 C C . GLU A 1 279 ? -49.770 5.388 59.766 1.00 33.31 279 GLU A C 1
ATOM 2212 O O . GLU A 1 279 ? -48.549 5.505 59.669 1.00 33.31 279 GLU A O 1
ATOM 2217 N N . SER A 1 280 ? -50.399 4.248 59.481 1.00 43.50 280 SER A N 1
ATOM 2218 C CA . SER A 1 280 ? -49.924 3.396 58.400 1.00 43.50 280 SER A CA 1
ATOM 2219 C C . SER A 1 280 ? -50.284 4.080 57.083 1.00 43.50 280 SER A C 1
ATOM 2221 O O . SER A 1 280 ? -51.463 4.364 56.887 1.00 43.50 280 SER A O 1
ATOM 2223 N N . SER A 1 281 ? -49.343 4.264 56.163 1.00 35.19 281 SER A N 1
ATOM 2224 C CA . SER A 1 281 ? -49.587 4.013 54.738 1.00 35.19 281 SER A CA 1
ATOM 2225 C C . SER A 1 281 ? -48.300 4.176 53.942 1.00 35.19 281 SER A C 1
ATOM 2227 O O . SER A 1 281 ? -47.601 5.180 54.047 1.00 35.19 281 SER A O 1
ATOM 2229 N N . ASN A 1 282 ? -48.040 3.182 53.099 1.00 41.97 282 ASN A N 1
ATOM 2230 C CA . ASN A 1 282 ? -47.239 3.315 51.890 1.00 41.97 282 ASN A CA 1
ATOM 2231 C C . ASN A 1 282 ? -47.752 4.506 51.059 1.00 41.97 282 ASN A C 1
ATOM 2233 O O . ASN A 1 282 ? -48.966 4.675 50.952 1.00 41.97 282 ASN A O 1
ATOM 2237 N N . ASP A 1 283 ? -46.871 5.304 50.459 1.00 31.28 283 ASP A N 1
ATOM 2238 C CA . ASP A 1 283 ? -46.502 5.139 49.048 1.00 31.28 283 ASP A CA 1
ATOM 2239 C C . ASP A 1 283 ? -45.478 6.196 48.592 1.00 31.28 283 ASP A C 1
ATOM 2241 O O . ASP A 1 283 ? -45.511 7.348 49.007 1.00 31.28 283 ASP A O 1
ATOM 2245 N N . SER A 1 284 ? -44.588 5.754 47.702 1.00 41.50 284 SER A N 1
ATOM 2246 C CA . SER A 1 284 ? -44.156 6.442 46.477 1.00 41.50 284 SER A CA 1
ATOM 2247 C C . SER A 1 284 ? -43.920 7.966 46.474 1.00 41.50 284 SER A C 1
ATOM 2249 O O . SER A 1 284 ? -44.856 8.756 46.508 1.00 41.50 284 SER A O 1
ATOM 2251 N N . CYS A 1 285 ? -42.679 8.387 46.206 1.00 31.78 285 CYS A N 1
ATOM 2252 C CA . CYS A 1 285 ? -42.320 9.041 44.932 1.00 31.78 285 CYS A CA 1
ATOM 2253 C C . CYS A 1 285 ? -40.897 9.611 44.973 1.00 31.78 285 CYS A C 1
ATOM 2255 O O . CYS A 1 285 ? -40.490 10.282 45.920 1.00 31.78 285 CYS A O 1
ATOM 2257 N N . GLY A 1 286 ? -40.159 9.368 43.888 1.00 44.66 286 GLY A N 1
ATOM 2258 C CA . GLY A 1 286 ? -38.866 9.983 43.628 1.00 44.66 286 GLY A CA 1
ATOM 2259 C C . GLY A 1 286 ? -38.967 11.501 43.508 1.00 44.66 286 GLY A C 1
ATOM 2260 O O . GLY A 1 286 ? -39.942 12.043 42.989 1.00 44.66 286 GLY A O 1
ATOM 2261 N N . LEU A 1 287 ? -37.916 12.183 43.957 1.00 33.88 287 LEU A N 1
ATOM 2262 C CA . LEU A 1 287 ? -37.761 13.617 43.775 1.00 33.88 287 LEU A CA 1
ATOM 2263 C C . LEU A 1 287 ? -36.459 13.905 43.032 1.00 33.88 287 LEU A C 1
ATOM 2265 O O . LEU A 1 287 ? -35.349 13.815 43.545 1.00 33.88 287 LEU A O 1
ATOM 2269 N N . ILE A 1 288 ? -36.692 14.220 41.763 1.00 35.12 288 ILE A N 1
ATOM 2270 C CA . ILE A 1 288 ? -35.825 14.855 40.783 1.00 35.12 288 ILE A CA 1
ATOM 2271 C C . ILE A 1 288 ? -35.221 16.130 41.388 1.00 35.12 288 ILE A C 1
ATOM 2273 O O . ILE A 1 288 ? -35.950 17.063 41.728 1.00 35.12 288 ILE A O 1
ATOM 2277 N N . LEU A 1 289 ? -33.891 16.211 41.443 1.00 31.55 289 LEU A N 1
ATOM 2278 C CA . LEU A 1 289 ? -33.168 17.466 41.648 1.00 31.55 289 LEU A CA 1
ATOM 2279 C C . LEU A 1 289 ? -33.155 18.247 40.327 1.00 31.55 289 LEU A C 1
ATOM 2281 O O . LEU A 1 289 ? -32.326 18.024 39.447 1.00 31.55 289 LEU A O 1
ATOM 2285 N N . LYS A 1 290 ? -34.125 19.154 40.183 1.00 33.22 290 LYS A N 1
ATOM 2286 C CA . LYS A 1 290 ? -34.076 20.260 39.222 1.00 33.22 290 LYS A CA 1
ATOM 2287 C C . LYS A 1 290 ? -33.201 21.356 39.821 1.00 33.22 290 LYS A C 1
ATOM 2289 O O . LYS A 1 290 ? -33.583 21.968 40.812 1.00 33.22 290 LYS A O 1
ATOM 2294 N N . ILE A 1 291 ? -32.055 21.604 39.202 1.00 36.19 291 ILE A N 1
ATOM 2295 C CA . ILE A 1 291 ? -31.247 22.804 39.426 1.00 36.19 291 ILE A CA 1
ATOM 2296 C C . ILE A 1 291 ? -31.519 23.745 38.257 1.00 36.19 291 ILE A C 1
ATOM 2298 O O . ILE A 1 291 ? -31.522 23.280 37.118 1.00 36.19 291 ILE A O 1
ATOM 2302 N N . ASN A 1 292 ? -31.784 25.018 38.561 1.00 31.88 292 ASN A N 1
ATOM 2303 C CA . ASN A 1 292 ? -31.594 26.219 37.730 1.00 31.88 292 ASN A CA 1
ATOM 2304 C C . ASN A 1 292 ? -32.150 27.440 38.506 1.00 31.88 292 ASN A C 1
ATOM 2306 O O . ASN A 1 292 ? -33.095 27.256 39.274 1.00 31.88 292 ASN A O 1
ATOM 2310 N N . PRO A 1 293 ? -31.752 28.682 38.188 1.00 53.50 293 PRO A N 1
ATOM 2311 C CA . PRO A 1 293 ? -30.395 29.237 38.175 1.00 53.50 293 PRO A CA 1
ATOM 2312 C C . PRO A 1 293 ? -30.364 30.617 38.899 1.00 53.50 293 PRO A C 1
ATOM 2314 O O . PRO A 1 293 ? -31.371 31.048 39.449 1.00 53.50 293 PRO A O 1
ATOM 2317 N N . ASP A 1 294 ? -29.213 31.291 38.841 1.00 31.53 294 ASP A N 1
ATOM 2318 C CA . ASP A 1 294 ? -29.001 32.736 39.056 1.00 31.53 294 ASP A CA 1
ATOM 2319 C C . ASP A 1 294 ? -28.982 33.277 40.501 1.00 31.53 294 ASP A C 1
ATOM 2321 O O . ASP A 1 294 ? -30.014 33.511 41.115 1.00 31.53 294 ASP A O 1
ATOM 2325 N N . ASP A 1 295 ? -27.771 33.578 40.986 1.00 34.00 295 ASP A N 1
ATOM 2326 C CA . AS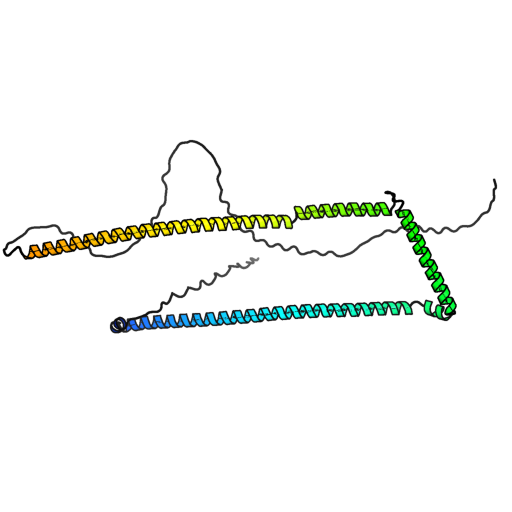P A 1 295 ? -27.477 34.850 41.658 1.00 34.00 295 ASP A CA 1
ATOM 2327 C C . ASP A 1 295 ? -26.011 35.242 41.377 1.00 34.00 295 ASP A C 1
ATOM 2329 O O . ASP A 1 295 ? -25.081 34.437 41.470 1.00 34.00 295 ASP A O 1
ATOM 2333 N N . GLU A 1 296 ? -25.854 36.487 40.940 1.00 33.56 296 GLU A N 1
ATOM 2334 C CA . GLU A 1 296 ? -24.674 37.140 40.366 1.00 33.56 296 GLU A CA 1
ATOM 2335 C C . GLU A 1 296 ? -24.007 38.066 41.420 1.00 33.56 296 GLU A C 1
ATOM 2337 O O . GLU A 1 296 ? -24.642 38.363 42.431 1.00 33.56 296 GLU A O 1
ATOM 2342 N N . ILE A 1 297 ? -22.794 38.587 41.118 1.00 36.62 297 ILE A N 1
ATOM 2343 C CA . ILE A 1 297 ? -22.077 39.750 41.736 1.00 36.62 297 ILE A CA 1
ATOM 2344 C C . ILE A 1 297 ? -21.138 39.414 42.928 1.00 36.62 297 ILE A C 1
ATOM 2346 O O . ILE A 1 297 ? -21.556 38.781 43.888 1.00 36.62 297 ILE A O 1
ATOM 2350 N N . ASP A 1 298 ? -19.865 39.841 43.039 1.00 31.12 298 ASP A N 1
ATOM 2351 C CA . ASP A 1 298 ? -18.904 40.592 42.200 1.00 31.12 298 ASP A CA 1
ATOM 2352 C C . ASP A 1 298 ? -17.480 40.499 42.820 1.00 31.12 298 ASP A C 1
ATOM 2354 O O . ASP A 1 298 ? -17.367 40.414 44.040 1.00 31.12 298 ASP A O 1
ATOM 2358 N N . GLY A 1 299 ? -16.437 40.635 41.973 1.00 27.62 299 GLY A N 1
ATOM 2359 C CA . GLY A 1 299 ? -15.113 41.282 42.210 1.00 27.62 299 GLY A CA 1
ATOM 2360 C C . GLY A 1 299 ? -14.172 40.735 43.311 1.00 27.62 299 GLY A C 1
ATOM 2361 O O . GLY A 1 299 ? -14.589 40.449 44.416 1.00 27.62 299 GLY A O 1
ATOM 2362 N N . GLU A 1 300 ? -12.845 40.620 43.172 1.00 28.83 300 GLU A N 1
ATOM 2363 C CA . GLU A 1 300 ? -11.877 41.342 42.341 1.00 28.83 300 GLU A CA 1
ATOM 2364 C C . GLU A 1 300 ? -10.491 40.621 42.356 1.00 28.83 300 GLU A C 1
ATOM 2366 O O . GLU A 1 300 ? -10.037 40.212 43.418 1.00 28.83 300 GLU A O 1
ATOM 2371 N N . LYS A 1 301 ? -9.857 40.518 41.164 1.00 28.39 301 LYS A N 1
ATOM 2372 C CA . LYS A 1 301 ? -8.418 40.385 40.760 1.00 28.39 301 LYS A CA 1
ATOM 2373 C C . LYS A 1 301 ? -7.462 39.465 41.563 1.00 28.39 301 LYS A C 1
ATOM 2375 O O . LYS A 1 301 ? -7.344 39.563 42.772 1.00 28.39 301 LYS A O 1
ATOM 2380 N N . VAL A 1 302 ? -6.618 38.643 40.920 1.00 27.95 302 VAL A N 1
ATOM 2381 C CA . VAL A 1 302 ? -5.385 39.064 40.205 1.00 27.95 302 VAL A CA 1
ATOM 2382 C C . VAL A 1 302 ? -4.801 37.891 39.361 1.00 27.95 302 VAL A C 1
ATOM 2384 O O . VAL A 1 302 ? -4.577 36.814 39.899 1.00 27.95 302 VAL A O 1
ATOM 2387 N N . THR A 1 303 ? -4.567 38.179 38.063 1.00 29.00 303 THR A N 1
ATOM 2388 C CA . THR A 1 303 ? -3.587 37.666 37.048 1.00 29.00 303 THR A CA 1
ATOM 2389 C C . THR A 1 303 ? -3.535 36.170 36.680 1.00 29.00 303 THR A C 1
ATOM 2391 O O . THR A 1 303 ? -3.217 35.345 37.524 1.00 29.00 303 THR A O 1
ATOM 2394 N N . GLU A 1 304 ? -3.963 35.792 35.458 1.00 29.73 304 GLU A N 1
ATOM 2395 C CA . GLU A 1 304 ? -3.157 35.590 34.207 1.00 29.73 304 GLU A CA 1
ATOM 2396 C C . GLU A 1 304 ? -2.385 34.249 34.250 1.00 29.73 304 GLU A C 1
ATOM 2398 O O . GLU A 1 304 ? -1.695 33.982 35.219 1.00 29.73 304 GLU A O 1
ATOM 2403 N N . GLU A 1 305 ? -2.492 33.288 33.325 1.00 30.06 305 GLU A N 1
ATOM 2404 C CA . GLU A 1 305 ? -2.591 33.286 31.854 1.00 30.06 305 GLU A CA 1
ATOM 2405 C C . GLU A 1 305 ? -3.428 32.052 31.404 1.00 30.06 305 GLU A C 1
ATOM 2407 O O . GLU A 1 305 ? -3.297 30.977 31.978 1.00 30.06 305 GLU A O 1
ATOM 2412 N N . SER A 1 306 ? -4.458 32.184 30.551 1.00 29.95 306 SER A N 1
ATOM 2413 C CA . SER A 1 306 ? -4.427 32.076 29.070 1.00 29.95 306 SER A CA 1
ATOM 2414 C C . SER A 1 306 ? -4.070 30.647 28.574 1.00 29.95 306 SER A C 1
ATOM 2416 O O . SER A 1 306 ? -3.093 30.078 29.025 1.00 29.95 306 SER A O 1
ATOM 2418 N N . VAL A 1 307 ? -4.771 29.942 27.675 1.00 34.31 307 VAL A N 1
ATOM 2419 C CA . VAL A 1 307 ? -5.732 30.286 26.620 1.00 34.31 307 VAL A CA 1
ATOM 2420 C C . VAL A 1 307 ? -6.692 29.106 26.390 1.00 34.31 307 VAL A C 1
ATOM 2422 O O . VAL A 1 307 ? -6.375 27.934 26.562 1.00 34.31 307 VAL A O 1
A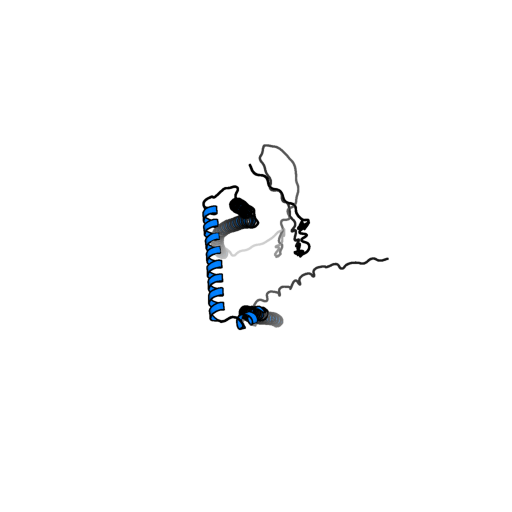TOM 2425 N N . THR A 1 308 ? -7.888 29.491 25.981 1.00 26.70 308 THR A N 1
ATOM 2426 C CA . THR A 1 308 ? -9.135 28.775 25.744 1.00 26.70 308 THR A CA 1
ATOM 2427 C C . THR A 1 308 ? -9.149 27.884 24.491 1.00 26.70 308 THR A C 1
ATOM 2429 O O . THR A 1 308 ? -8.687 28.270 23.420 1.00 26.70 308 THR A O 1
ATOM 2432 N N . CYS A 1 309 ? -9.800 26.716 24.586 1.00 26.34 309 CYS A N 1
ATOM 2433 C CA . CYS A 1 309 ? -10.261 25.946 23.427 1.00 26.34 309 CYS A CA 1
ATOM 2434 C C . CYS A 1 309 ? -11.729 26.301 23.142 1.00 26.34 309 CYS A C 1
ATOM 2436 O O . CYS A 1 309 ? -12.649 25.899 23.857 1.00 26.34 309 CYS A O 1
ATOM 2438 N N . ALA A 1 310 ? -11.944 27.110 22.107 1.00 31.05 310 ALA A N 1
ATOM 2439 C CA . ALA A 1 310 ? -13.262 27.463 21.611 1.00 31.05 310 ALA A CA 1
ATOM 2440 C C . ALA A 1 310 ? -13.854 26.315 20.776 1.00 31.05 310 ALA A C 1
ATOM 2442 O O . ALA A 1 310 ? -13.298 25.907 19.757 1.00 31.05 310 ALA A O 1
ATOM 2443 N N . LYS A 1 311 ? -15.043 25.858 21.183 1.00 32.81 311 LYS A N 1
ATOM 2444 C CA . LYS A 1 311 ? -15.973 25.063 20.372 1.00 32.81 311 LYS A CA 1
ATOM 2445 C C . LYS A 1 311 ? -16.236 25.757 19.032 1.00 32.81 311 LYS A C 1
ATOM 2447 O O . LYS A 1 311 ? -16.844 26.827 18.997 1.00 32.81 311 LYS A O 1
ATOM 2452 N N . LYS A 1 312 ? -15.905 25.089 17.926 1.00 32.81 312 LYS A N 1
ATOM 2453 C CA . LYS A 1 312 ? -16.507 25.354 16.615 1.00 32.81 312 LYS A CA 1
ATOM 2454 C C . LYS A 1 312 ? -16.959 24.036 15.991 1.00 32.81 312 LYS A C 1
ATOM 2456 O O . LYS A 1 312 ? -16.154 23.151 15.733 1.00 32.81 312 LYS A O 1
ATOM 2461 N N . ARG A 1 313 ? -18.277 23.923 15.796 1.00 31.50 313 ARG A N 1
ATOM 2462 C CA . ARG A 1 313 ? -18.925 22.904 14.961 1.00 31.50 313 ARG A CA 1
ATOM 2463 C C . ARG A 1 313 ? -18.439 23.055 13.519 1.00 31.50 313 ARG A C 1
ATOM 2465 O O . ARG A 1 313 ? -18.412 24.173 13.012 1.00 31.50 313 ARG A O 1
ATOM 2472 N N . ILE A 1 314 ? -18.150 21.934 12.873 1.00 30.58 314 ILE A N 1
ATOM 2473 C CA . ILE A 1 314 ? -17.983 21.782 11.421 1.00 30.58 314 ILE A CA 1
ATOM 2474 C C . ILE A 1 314 ? -18.823 20.537 11.090 1.00 30.58 314 ILE A C 1
ATOM 2476 O O . ILE A 1 314 ? -18.509 19.452 11.563 1.00 30.58 314 ILE A O 1
ATOM 2480 N N . ILE A 1 315 ? -20.095 20.690 10.704 1.00 30.00 315 ILE A N 1
ATOM 2481 C CA . ILE A 1 315 ? -20.590 20.746 9.313 1.00 30.00 315 ILE A CA 1
ATOM 2482 C C . ILE A 1 315 ? -19.858 19.734 8.425 1.00 30.00 315 ILE A C 1
ATOM 2484 O O . ILE A 1 315 ? -18.737 19.957 7.989 1.00 30.00 315 ILE A O 1
ATOM 2488 N N . CYS A 1 316 ? -20.511 18.593 8.211 1.00 28.98 316 CYS A N 1
ATOM 2489 C CA . CYS A 1 316 ? -20.106 17.582 7.249 1.00 28.98 316 CYS A CA 1
ATOM 2490 C C . CYS A 1 316 ? -20.413 18.096 5.838 1.00 28.98 316 CYS A C 1
ATOM 2492 O O . CYS A 1 316 ? -21.580 18.121 5.454 1.00 28.98 316 CYS A O 1
ATOM 2494 N N . ASP A 1 317 ? -19.385 18.466 5.078 1.00 28.12 317 ASP A N 1
ATOM 2495 C CA . ASP A 1 317 ? -19.507 18.659 3.634 1.00 28.12 317 ASP A CA 1
ATOM 2496 C C . ASP A 1 317 ? -19.211 17.333 2.936 1.00 28.12 317 ASP A C 1
ATOM 2498 O O . ASP A 1 317 ? -18.083 16.836 2.895 1.00 28.12 317 ASP A O 1
ATOM 2502 N N . ASN A 1 318 ? -20.281 16.743 2.421 1.00 30.69 318 ASN A N 1
ATOM 2503 C CA . ASN A 1 318 ? -20.269 15.585 1.555 1.00 30.69 318 ASN A CA 1
ATOM 2504 C C . ASN A 1 318 ? -20.531 16.112 0.142 1.00 30.69 318 ASN A C 1
ATOM 2506 O O . ASN A 1 318 ? -21.688 16.274 -0.225 1.00 30.69 318 ASN A O 1
ATOM 2510 N N . ASP A 1 319 ? -19.481 16.401 -0.632 1.00 30.08 319 ASP A N 1
ATOM 2511 C CA . ASP A 1 319 ? -19.643 16.682 -2.059 1.00 30.08 319 ASP A CA 1
ATOM 2512 C C . ASP A 1 319 ? -18.643 15.918 -2.927 1.00 30.08 319 ASP A C 1
ATOM 2514 O O . ASP A 1 319 ? -17.443 16.175 -3.035 1.00 30.08 319 ASP A O 1
ATOM 2518 N N . ARG A 1 320 ? -19.242 14.920 -3.563 1.00 31.78 320 ARG A N 1
ATOM 2519 C CA . ARG A 1 320 ? -18.778 14.099 -4.662 1.00 31.78 320 ARG A CA 1
ATOM 2520 C C . ARG A 1 320 ? -18.791 14.964 -5.924 1.00 31.78 320 ARG A C 1
ATOM 2522 O O . ARG A 1 320 ? -19.865 15.232 -6.450 1.00 31.78 320 ARG A O 1
ATOM 2529 N N . PHE A 1 321 ? -17.628 15.314 -6.478 1.00 28.62 321 PHE A N 1
ATOM 2530 C CA . PHE A 1 321 ? -17.562 15.773 -7.869 1.00 28.62 321 PHE A CA 1
ATOM 2531 C C . PHE A 1 321 ? -16.674 14.880 -8.733 1.00 28.62 321 PHE A C 1
ATOM 2533 O O . PHE A 1 321 ? -15.460 14.763 -8.579 1.00 28.62 321 PHE A O 1
ATOM 2540 N N . THR A 1 322 ? -17.360 14.245 -9.672 1.00 31.14 322 THR A N 1
ATOM 2541 C CA . THR A 1 322 ? -16.877 13.593 -10.879 1.00 31.14 322 THR A CA 1
ATOM 2542 C C . THR A 1 322 ? -16.060 14.555 -11.742 1.00 31.14 322 THR A C 1
ATOM 2544 O O . THR A 1 322 ? -16.593 15.562 -12.203 1.00 31.14 322 THR A O 1
ATOM 2547 N N . GLN A 1 323 ? -14.814 14.211 -12.073 1.00 32.94 323 GLN A N 1
ATOM 2548 C CA . GLN A 1 323 ? -14.166 14.736 -13.277 1.00 32.94 323 GLN A CA 1
ATOM 2549 C C . GLN A 1 323 ? -13.954 13.611 -14.284 1.00 32.94 323 GLN A C 1
ATOM 2551 O O . GLN A 1 323 ? -13.034 12.798 -14.213 1.00 32.94 323 GLN A O 1
ATOM 2556 N N . THR A 1 324 ? -14.874 13.587 -15.238 1.00 30.50 324 THR A N 1
ATOM 2557 C CA . THR A 1 324 ? -14.769 12.916 -16.524 1.00 30.50 324 THR A CA 1
ATOM 2558 C C . THR A 1 324 ? -13.510 13.371 -17.261 1.00 30.50 324 THR A C 1
ATOM 2560 O O . THR A 1 324 ? -13.355 14.550 -17.586 1.00 30.50 324 THR A O 1
ATOM 2563 N N . LYS A 1 325 ? -12.644 12.403 -17.578 1.00 30.28 325 LYS A N 1
ATOM 2564 C CA . LYS A 1 325 ? -11.628 12.477 -18.634 1.00 30.28 325 LYS A CA 1
ATOM 2565 C C . LYS A 1 325 ? -12.262 13.013 -19.920 1.00 30.28 325 LYS A C 1
ATOM 2567 O O . LYS A 1 325 ? -13.123 12.354 -20.498 1.00 30.28 325 LYS A O 1
ATOM 2572 N N . LYS A 1 326 ? -11.791 14.160 -20.408 1.00 29.83 326 LYS A N 1
ATOM 2573 C CA . LYS A 1 326 ? -12.016 14.583 -21.792 1.00 29.83 326 LYS A CA 1
ATOM 2574 C C . LYS A 1 326 ? -10.799 14.158 -22.608 1.00 29.83 326 LYS A C 1
ATOM 2576 O O . LYS A 1 326 ? -9.763 14.813 -22.595 1.00 29.83 326 LYS A O 1
ATOM 2581 N N . ILE A 1 327 ? -10.936 13.007 -23.256 1.00 31.70 327 ILE A N 1
ATOM 2582 C CA . ILE A 1 327 ? -10.071 12.561 -24.346 1.00 31.70 327 ILE A CA 1
ATOM 2583 C C . ILE A 1 327 ? -10.278 13.558 -25.493 1.00 31.70 327 ILE A C 1
ATOM 2585 O O . ILE A 1 327 ? -11.411 13.768 -25.926 1.00 31.70 327 ILE A O 1
ATOM 2589 N N . ARG A 1 328 ? -9.205 14.200 -25.957 1.00 29.86 328 ARG A N 1
ATOM 2590 C CA . ARG A 1 328 ? -9.186 14.903 -27.241 1.00 29.86 328 ARG A CA 1
ATOM 2591 C C . ARG A 1 328 ? -8.100 14.253 -28.073 1.00 29.86 328 ARG A C 1
ATOM 2593 O O . ARG A 1 328 ? -6.926 14.362 -27.739 1.00 29.86 328 ARG A O 1
ATOM 2600 N N . ASP A 1 329 ? -8.540 13.556 -29.104 1.00 32.06 329 ASP A N 1
ATOM 2601 C CA . ASP A 1 329 ? -7.684 12.928 -30.086 1.00 32.06 329 ASP A CA 1
ATOM 2602 C C . ASP A 1 329 ? -7.715 13.753 -31.385 1.00 32.06 329 ASP A C 1
ATOM 2604 O O . ASP A 1 329 ? -8.789 14.134 -31.851 1.00 32.06 329 ASP A O 1
ATOM 2608 N N . SER A 1 330 ? -6.511 13.982 -31.917 1.00 33.88 330 SER A N 1
ATOM 2609 C CA . SER A 1 330 ? -6.134 14.144 -33.330 1.00 33.88 330 SER A CA 1
ATOM 2610 C C . SER A 1 330 ? -6.427 15.421 -34.160 1.00 33.88 330 SER A C 1
ATOM 2612 O O . SER A 1 330 ? -7.474 16.055 -34.065 1.00 33.88 330 SER A O 1
ATOM 2614 N N 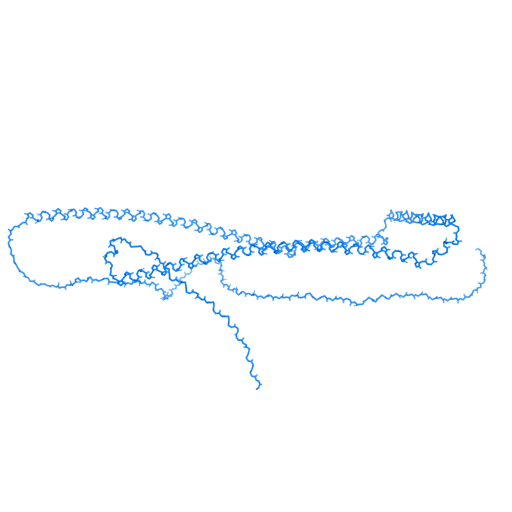. SER A 1 331 ? -5.471 15.667 -35.082 1.00 34.78 331 SER A N 1
ATOM 2615 C CA . SER A 1 331 ? -5.334 16.667 -36.177 1.00 34.78 331 SER A CA 1
ATOM 2616 C C . SER A 1 331 ? -4.842 18.069 -35.747 1.00 34.78 331 SER A C 1
ATOM 2618 O O . SER A 1 331 ? -5.411 18.657 -34.842 1.00 34.78 331 SER A O 1
ATOM 2620 N N . GLU A 1 332 ? -3.756 18.674 -36.253 1.00 31.53 332 GLU A N 1
ATOM 2621 C CA . GLU A 1 332 ? -3.037 18.577 -37.534 1.00 31.53 332 GLU A CA 1
ATOM 2622 C C . GLU A 1 332 ? -1.519 18.810 -37.342 1.00 31.53 332 GLU A C 1
ATOM 2624 O O . GLU A 1 332 ? -1.094 19.679 -36.580 1.00 31.53 332 GLU A O 1
ATOM 2629 N N . ILE A 1 333 ? -0.695 18.043 -38.063 1.00 33.31 333 ILE A N 1
ATOM 2630 C CA . ILE A 1 333 ? 0.739 18.291 -38.259 1.00 33.31 333 ILE A CA 1
ATOM 2631 C C . ILE A 1 333 ? 0.884 18.981 -39.619 1.00 33.31 333 ILE A C 1
ATOM 2633 O O . ILE A 1 333 ? 0.673 18.347 -40.650 1.00 33.31 333 ILE A O 1
ATOM 2637 N N . THR A 1 334 ? 1.273 20.256 -39.625 1.00 28.98 334 THR A N 1
ATOM 2638 C CA . THR A 1 334 ? 1.709 20.973 -40.834 1.00 28.98 334 THR A CA 1
ATOM 2639 C C . THR A 1 334 ? 3.229 21.077 -40.793 1.00 28.98 334 THR A C 1
ATOM 2641 O O . THR A 1 334 ? 3.786 21.947 -40.126 1.00 28.98 334 THR A O 1
ATOM 2644 N N . ILE A 1 335 ? 3.908 20.155 -41.477 1.00 35.81 335 ILE A N 1
ATOM 2645 C CA . ILE A 1 335 ? 5.344 20.244 -41.760 1.00 35.81 335 ILE A CA 1
ATOM 2646 C C . ILE A 1 335 ? 5.485 20.965 -43.099 1.00 35.81 335 ILE A C 1
ATOM 2648 O O . ILE A 1 335 ? 5.106 20.438 -44.141 1.00 35.81 335 ILE A O 1
ATOM 2652 N N . HIS A 1 336 ? 6.019 22.182 -43.061 1.00 29.36 336 HIS A N 1
ATOM 2653 C CA . HIS A 1 336 ? 6.454 22.904 -44.250 1.00 29.36 336 HIS A CA 1
ATOM 2654 C C . HIS A 1 336 ? 7.871 22.418 -44.596 1.00 29.36 336 HIS A C 1
ATOM 2656 O O . HIS A 1 336 ? 8.849 22.851 -43.989 1.00 29.36 336 HIS A O 1
ATOM 2662 N N . CYS A 1 337 ? 7.979 21.475 -45.532 1.00 30.19 337 CYS A N 1
ATOM 2663 C CA . CYS A 1 337 ? 9.228 21.183 -46.234 1.00 30.19 337 CYS A CA 1
ATOM 2664 C C . CYS A 1 337 ? 9.288 22.110 -47.451 1.00 30.19 337 CYS A C 1
ATOM 2666 O O . CYS A 1 337 ? 8.433 22.022 -48.328 1.00 30.19 337 CYS A O 1
ATOM 2668 N N . SER A 1 338 ? 10.248 23.034 -47.477 1.00 34.97 338 SER A N 1
ATOM 2669 C CA . SER A 1 338 ? 10.583 23.774 -48.693 1.00 34.97 338 SER A CA 1
ATOM 2670 C C . SER A 1 338 ? 11.642 22.984 -49.451 1.00 34.97 338 SER A C 1
ATOM 2672 O O . SER A 1 338 ? 12.807 22.973 -49.055 1.00 34.97 338 SER A O 1
ATOM 2674 N N . ASP A 1 339 ? 11.202 22.316 -50.513 1.00 34.94 339 ASP A N 1
ATOM 2675 C CA . ASP A 1 339 ? 12.047 21.785 -51.576 1.00 34.94 339 ASP A CA 1
ATOM 2676 C C . ASP A 1 339 ? 12.333 22.923 -52.569 1.00 34.94 339 ASP A C 1
ATOM 2678 O O . ASP A 1 339 ? 11.455 23.311 -53.336 1.00 34.94 339 ASP A O 1
ATOM 2682 N N . ASP A 1 340 ? 13.554 23.462 -52.560 1.00 38.34 340 ASP A N 1
ATOM 2683 C CA . ASP A 1 340 ? 14.068 24.307 -53.646 1.00 38.34 340 ASP A CA 1
ATOM 2684 C C . ASP A 1 340 ? 15.001 23.464 -54.534 1.00 38.34 340 ASP A C 1
ATOM 2686 O O . ASP A 1 340 ? 16.227 23.587 -54.499 1.00 38.34 340 ASP A O 1
ATOM 2690 N N . GLU A 1 341 ? 14.411 22.590 -55.353 1.00 39.31 341 GLU A N 1
ATOM 2691 C CA . GLU A 1 341 ? 15.040 22.110 -56.586 1.00 39.31 341 GLU A CA 1
ATOM 2692 C C . GLU A 1 341 ? 14.607 23.023 -57.739 1.00 39.31 341 GLU A C 1
ATOM 2694 O O . GLU A 1 341 ? 13.556 22.837 -58.349 1.00 39.31 341 GLU A O 1
ATOM 2699 N N . ASN A 1 342 ? 15.435 24.018 -58.066 1.00 38.97 342 ASN A N 1
ATOM 2700 C CA . ASN A 1 342 ? 15.338 24.707 -59.350 1.00 38.97 342 ASN A CA 1
ATOM 2701 C C . ASN A 1 342 ? 16.379 24.129 -60.314 1.00 38.97 342 ASN A C 1
ATOM 2703 O O . ASN A 1 342 ? 17.557 24.493 -60.301 1.00 38.97 342 ASN A O 1
ATOM 2707 N N . ALA A 1 343 ? 15.915 23.214 -61.159 1.00 40.41 343 ALA A N 1
ATOM 2708 C CA . ALA A 1 343 ? 16.614 22.765 -62.348 1.00 40.41 343 ALA A CA 1
ATOM 2709 C C . ALA A 1 343 ? 16.627 23.891 -63.398 1.00 40.41 343 ALA A C 1
ATOM 2711 O O . ALA A 1 343 ? 15.648 24.122 -64.103 1.00 40.41 343 ALA A O 1
ATOM 2712 N N . GLY A 1 344 ? 17.768 24.568 -63.527 1.00 35.34 344 GLY A N 1
ATOM 2713 C CA . GLY A 1 344 ? 18.068 25.493 -64.617 1.00 35.34 344 GLY A CA 1
ATOM 2714 C C . GLY A 1 344 ? 19.208 24.967 -65.483 1.00 35.34 344 GLY A C 1
ATOM 2715 O O . GLY A 1 344 ? 20.370 25.283 -65.248 1.00 35.34 344 GLY A O 1
ATOM 2716 N N . LEU A 1 345 ? 18.873 24.167 -66.495 1.00 43.84 345 LEU A N 1
ATOM 2717 C CA . LEU A 1 345 ? 19.743 23.883 -67.638 1.00 43.84 345 LEU A CA 1
ATOM 2718 C C . LEU A 1 345 ? 20.056 25.193 -68.375 1.00 43.84 345 LEU A C 1
ATOM 2720 O O . LEU A 1 345 ? 19.117 25.855 -68.795 1.00 43.84 345 LEU A O 1
ATOM 2724 N N . THR A 1 346 ? 21.328 25.519 -68.624 1.00 45.06 346 THR A N 1
ATOM 2725 C CA . THR A 1 346 ? 21.789 26.047 -69.926 1.00 45.06 346 THR A CA 1
ATOM 2726 C C . THR A 1 346 ? 23.298 25.847 -70.100 1.00 45.06 346 THR A C 1
ATOM 2728 O O . THR A 1 346 ? 24.061 25.715 -69.150 1.00 45.06 346 THR A O 1
ATOM 2731 N N . ASN A 1 347 ? 23.674 25.735 -71.368 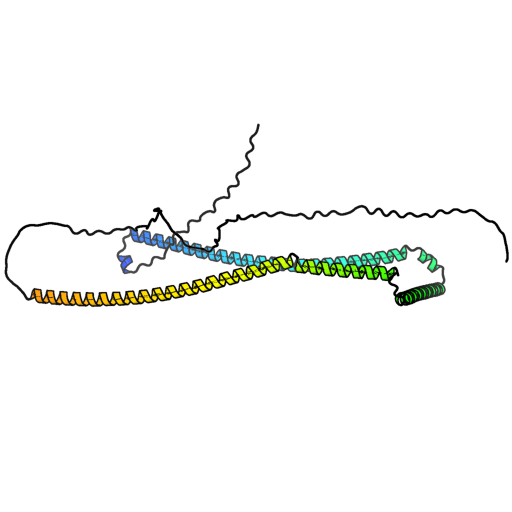1.00 38.91 347 ASN A N 1
ATOM 2732 C CA . ASN A 1 347 ? 24.904 25.186 -71.913 1.00 38.91 347 ASN A CA 1
ATOM 2733 C C . ASN A 1 347 ? 26.133 26.105 -71.809 1.00 38.91 347 ASN A C 1
ATOM 2735 O O . ASN A 1 347 ? 26.006 27.316 -71.921 1.00 38.91 347 ASN A O 1
ATOM 2739 N N . GLY A 1 348 ? 27.307 25.463 -71.746 1.00 37.22 348 GLY A N 1
ATOM 2740 C CA . GLY A 1 348 ? 28.495 25.721 -72.575 1.00 37.22 348 GLY A CA 1
ATOM 2741 C C . GLY A 1 348 ? 29.080 27.135 -72.646 1.00 37.22 348 GLY A C 1
ATOM 2742 O O . GLY A 1 348 ? 28.490 28.017 -73.253 1.00 37.22 348 GLY A O 1
ATOM 2743 N N . ASN A 1 349 ? 30.341 27.289 -72.228 1.00 38.12 349 ASN A N 1
ATOM 2744 C CA . ASN A 1 349 ? 31.414 27.502 -73.203 1.00 38.12 349 ASN A CA 1
ATOM 2745 C C . ASN A 1 349 ? 32.816 27.341 -72.598 1.00 38.12 349 ASN A C 1
ATOM 2747 O O . ASN A 1 349 ? 33.039 27.527 -71.406 1.00 38.12 349 ASN A O 1
ATOM 2751 N N . GLU A 1 350 ? 33.731 26.977 -73.486 1.00 47.56 350 GLU A N 1
ATOM 2752 C CA . GLU A 1 350 ? 35.171 26.795 -73.335 1.00 47.56 350 GLU A CA 1
ATOM 2753 C C . GLU A 1 350 ? 35.931 28.045 -72.855 1.00 47.56 350 GLU A C 1
ATOM 2755 O O . GLU A 1 350 ? 35.499 29.169 -73.095 1.00 47.56 350 GLU A O 1
ATOM 2760 N N . THR A 1 351 ? 37.112 27.801 -72.264 1.00 46.94 351 THR A N 1
ATOM 2761 C CA . THR A 1 351 ? 38.423 28.506 -72.359 1.00 46.94 351 THR A CA 1
ATOM 2762 C C . THR A 1 351 ? 39.150 28.403 -71.007 1.00 46.94 351 THR A C 1
ATOM 2764 O O . THR A 1 351 ? 38.705 28.917 -69.994 1.00 46.94 351 THR A O 1
ATOM 2767 N N . ALA A 1 352 ? 40.125 27.505 -70.845 1.00 47.44 352 ALA A N 1
ATOM 2768 C CA . ALA A 1 352 ? 41.526 27.651 -71.248 1.00 47.44 352 ALA A CA 1
ATOM 2769 C C . ALA A 1 352 ? 42.201 28.920 -70.696 1.00 47.44 352 ALA A C 1
ATOM 2771 O O . ALA A 1 352 ? 42.179 29.944 -71.362 1.00 47.44 352 ALA A O 1
ATOM 2772 N N . THR A 1 353 ? 42.905 28.801 -69.562 1.00 52.31 353 THR A N 1
ATOM 2773 C CA . THR A 1 353 ? 44.179 29.513 -69.342 1.00 52.31 353 THR A CA 1
ATOM 2774 C C . THR A 1 353 ? 45.005 28.840 -68.245 1.00 52.31 353 THR A C 1
ATOM 2776 O O . THR A 1 353 ? 44.546 28.668 -67.120 1.00 52.31 353 THR A O 1
ATOM 2779 N N . ARG A 1 354 ? 46.223 28.446 -68.636 1.00 52.09 354 ARG A N 1
ATOM 2780 C CA . ARG A 1 354 ? 47.418 28.310 -67.793 1.00 52.09 354 ARG A CA 1
ATOM 2781 C C . ARG A 1 354 ? 47.688 29.634 -67.068 1.00 52.09 354 ARG A C 1
ATOM 2783 O O . ARG A 1 354 ? 47.534 30.678 -67.696 1.00 52.09 354 ARG A O 1
ATOM 2790 N N . ASP A 1 355 ? 48.124 29.581 -65.815 1.00 54.22 355 ASP A N 1
ATOM 2791 C CA . ASP A 1 355 ? 49.545 29.669 -65.427 1.00 54.22 355 ASP A CA 1
ATOM 2792 C C . ASP A 1 355 ? 49.747 29.137 -64.002 1.00 54.22 355 ASP A C 1
ATOM 2794 O O . ASP A 1 355 ? 48.802 29.262 -63.186 1.00 54.22 355 ASP A O 1
#

Organism: Bemisia tabaci (NCBI:txid7038)

InterPro domains:
  IPR033757 Pre-mRNA-splicing regulator WTAP [PF17098] (83-234)
  IPR033757 Pre-mRNA-splicing regulator WTAP [PTHR15217] (22-309)

Secondary structure (DSSP, 8-state):
----PPP---PPPP--PPPPP--------HHHHHH--HHHHHHHHHHHHHHHHHHHHHHHHHHHHHHHHHHHHHHHHHHHHHHHHHHHHHHHHHHHHHHHHHHHHHHHHHHHHHH-THHHHHHSS-HHHHHHHHHHHHHHHHHHHHHHHHHHHHHHHT--TTSHHHHHHHHHHHHHHHHHHHHHHHHHHSHHHHHHHHHHHHHHHHHHHHHHHHHHHHHHHHHHHHHHHHHHHHHHHHHHHHHHHHHHHHHHHHHHHHHTTS---------------------------------------------------------------------------------------------

Radius of gyration: 53.72 Å; chains: 1; bounding box: 108×69×166 Å

Sequence (355 aa):
MAEESGPDITNPPEPVHPSPPAVHRVRLNSTELASLDHEDLIKQWNMLDAYADQLEARIASQQDAAKMTNVDEILKQQENDYSIREKLLLRRLAAKEQEVQEYVSQLAELKGAQTSGSGLHCTLLDPAVNLLISRLRQELTQTRVKLEDTQNELNAWKFTPDSNTGKRLMAKCRLLYQENEELGKMISSGRLAKLEGELALQKSFSDEVKKSQSELDEFLQDLDEDVEGMQSTIYYLQQELRKTKDALSQAERELSSLRKVESPALSEEKTNGVKLNDESSNDSCGLILKINPDDEIDGEKVTEESVTCAKKRIICDNDRFTQTKKIRDSSEITIHCSDDENAGLTNGNETATRD